Protein AF-A0A6G5R375-F1 (afdb_monomer)

Secondary structure (DSSP, 8-state):
-HHHHHHHHHHHHHHHHHHHSTTSHHHHHHHHHHHHHHHS-S-HHHHHHHHHHHHHHHHHHHHHHHHHHHHHHHHHHHHHHHHHHHHHHHHHHHHHHHHHHHHHHHHHHHHHHHHHHHHHHHHHHHHHHHHHHHHHHHHHHHHHHHHHHHHHHHHHHHHHHHHHHTT----HHHHHHHHHHHHHHHHT-----PPPS---PPP-

Mean predicted aligned error: 16.77 Å

pLDDT: mean 78.57, std 6.86, range [49.47, 91.06]

Structure (mmCIF, N/CA/C/O backbone):
data_AF-A0A6G5R375-F1
#
_entry.id   AF-A0A6G5R375-F1
#
loop_
_atom_site.group_PDB
_atom_site.id
_atom_site.type_symbol
_atom_site.label_atom_id
_atom_site.label_alt_id
_atom_site.label_comp_id
_atom_site.label_asym_id
_atom_site.label_entity_id
_atom_site.label_seq_id
_atom_site.pdbx_PDB_ins_code
_atom_site.Cartn_x
_atom_site.Cartn_y
_atom_site.Cartn_z
_atom_site.occupancy
_atom_site.B_iso_or_equiv
_atom_site.auth_seq_id
_atom_site.auth_comp_id
_atom_site.auth_asym_id
_atom_site.auth_atom_id
_atom_site.pdbx_PDB_model_num
ATOM 1 N N . MET A 1 1 ? -18.057 14.408 28.004 1.00 53.19 1 MET A N 1
ATOM 2 C CA . MET A 1 1 ? -18.471 14.277 29.424 1.00 53.19 1 MET A CA 1
ATOM 3 C C . MET A 1 1 ? -19.987 14.183 29.568 1.00 53.19 1 MET A C 1
ATOM 5 O O . MET A 1 1 ? -20.450 13.364 30.348 1.00 53.19 1 MET A O 1
ATOM 9 N N . GLU A 1 2 ? -20.750 14.973 28.810 1.00 58.31 2 GLU A N 1
ATOM 10 C CA . GLU A 1 2 ? -22.222 14.933 28.809 1.00 58.31 2 GLU A CA 1
ATOM 11 C C . GLU A 1 2 ? -22.776 13.589 28.299 1.00 58.31 2 GLU A C 1
ATOM 13 O O . GLU A 1 2 ? -23.615 12.987 28.961 1.00 58.31 2 GLU A O 1
ATOM 18 N N . ASP A 1 3 ? -22.180 13.043 27.233 1.00 73.19 3 ASP A N 1
ATOM 19 C CA . ASP A 1 3 ? -22.542 11.738 26.654 1.00 73.19 3 ASP A CA 1
ATOM 20 C C . ASP A 1 3 ? -22.268 10.549 27.601 1.00 73.19 3 ASP A C 1
ATOM 22 O O . ASP A 1 3 ? -23.114 9.683 27.807 1.00 73.19 3 ASP A O 1
ATOM 26 N N . PHE A 1 4 ? -21.127 10.570 28.307 1.00 75.62 4 PHE A N 1
ATOM 27 C CA . PHE A 1 4 ? -20.821 9.587 29.357 1.00 75.62 4 PHE A CA 1
ATOM 28 C C . PHE A 1 4 ? -21.865 9.621 30.475 1.00 75.62 4 PHE A C 1
ATOM 30 O O . PHE A 1 4 ? -22.314 8.579 30.944 1.00 75.62 4 PHE A O 1
ATOM 37 N N . LYS A 1 5 ? -22.252 10.822 30.920 1.00 75.06 5 LYS A N 1
ATOM 38 C CA . LYS A 1 5 ? -23.189 11.001 32.032 1.00 75.06 5 LYS A CA 1
ATOM 39 C C . LYS A 1 5 ? -24.586 10.495 31.678 1.00 75.06 5 LYS A C 1
ATOM 41 O O . LYS A 1 5 ? -25.228 9.887 32.532 1.00 75.06 5 LYS A O 1
ATOM 46 N N . GLU A 1 6 ? -25.050 10.730 30.454 1.00 82.75 6 GLU A N 1
ATOM 47 C CA . GLU A 1 6 ? -26.345 10.224 29.994 1.00 82.75 6 GLU A CA 1
ATOM 48 C C . GLU A 1 6 ? -26.320 8.709 29.772 1.00 82.75 6 GLU A C 1
ATOM 50 O O . GLU A 1 6 ? -27.191 8.012 30.296 1.00 82.75 6 GLU A O 1
ATOM 55 N N . LYS A 1 7 ? -25.272 8.166 29.140 1.00 76.75 7 LYS A N 1
ATOM 56 C CA . LYS A 1 7 ? -25.148 6.714 28.949 1.00 76.75 7 LYS A CA 1
ATOM 57 C C . LYS A 1 7 ? -25.004 5.958 30.271 1.00 76.75 7 LYS A C 1
ATOM 59 O O . LYS A 1 7 ? -25.658 4.939 30.474 1.00 76.75 7 LYS A O 1
ATOM 64 N N . TYR A 1 8 ? -24.237 6.501 31.214 1.00 77.44 8 TYR A N 1
ATOM 65 C CA . TYR A 1 8 ? -24.121 5.949 32.563 1.00 77.44 8 TYR A CA 1
ATOM 66 C C . TYR A 1 8 ? -25.469 5.899 33.285 1.00 77.44 8 TYR A C 1
ATOM 68 O O . TYR A 1 8 ? -25.807 4.883 33.893 1.00 77.44 8 TYR A O 1
ATOM 76 N N . LYS A 1 9 ? -26.266 6.973 33.207 1.00 80.94 9 LYS A N 1
ATOM 77 C CA . LYS A 1 9 ? -27.614 6.989 33.791 1.00 80.94 9 LYS A CA 1
ATOM 78 C C . LYS A 1 9 ? -28.522 5.948 33.146 1.00 80.94 9 LYS A C 1
ATOM 80 O O . LYS A 1 9 ? -29.277 5.307 33.868 1.00 80.94 9 LYS A O 1
ATOM 85 N N . GLU A 1 10 ? -28.478 5.811 31.824 1.00 82.62 10 GLU A N 1
ATOM 86 C CA . GLU A 1 10 ? -29.284 4.846 31.072 1.00 82.62 10 GLU A CA 1
ATOM 87 C C . GLU A 1 10 ? -28.958 3.410 31.503 1.00 82.62 10 GLU A C 1
ATOM 89 O O . GLU A 1 10 ? -29.833 2.711 32.013 1.00 82.62 10 GLU A O 1
ATOM 94 N N . VAL A 1 11 ? -27.678 3.026 31.434 1.00 76.56 11 VAL A N 1
ATOM 95 C CA . VAL A 1 11 ? -27.200 1.687 31.812 1.00 76.56 11 VAL A CA 1
ATOM 96 C C . VAL A 1 11 ? -27.474 1.395 33.288 1.00 76.56 11 VAL A C 1
ATOM 98 O O . VAL A 1 11 ? -27.942 0.316 33.636 1.00 76.56 11 VAL A O 1
ATOM 101 N N . THR A 1 12 ? -27.234 2.360 34.179 1.00 74.88 12 THR A N 1
ATOM 102 C CA . THR A 1 12 ? -27.476 2.169 35.619 1.00 74.88 12 THR A CA 1
ATOM 103 C C . THR A 1 12 ? -28.964 2.012 35.924 1.00 74.88 12 THR A C 1
ATOM 105 O O . THR A 1 12 ? -29.333 1.162 36.731 1.00 74.88 12 THR A O 1
ATOM 108 N N . LYS A 1 13 ? -29.842 2.792 35.276 1.00 80.12 13 LYS A N 1
ATOM 109 C CA . LYS A 1 13 ? -31.298 2.632 35.422 1.00 80.12 13 LYS A CA 1
ATOM 110 C C . LYS A 1 13 ? -31.760 1.266 34.934 1.00 80.12 13 LYS A C 1
ATOM 112 O O . LYS A 1 13 ? -32.599 0.654 35.586 1.00 80.12 13 LYS A O 1
ATOM 117 N N . GLU A 1 14 ? -31.218 0.798 33.817 1.00 78.50 14 GLU A N 1
ATOM 118 C CA . GLU A 1 14 ? -31.554 -0.507 33.262 1.00 78.50 14 GLU A CA 1
ATOM 119 C C . GLU A 1 14 ? -31.093 -1.650 34.175 1.00 78.50 14 GLU A C 1
ATOM 121 O O . GLU A 1 14 ? -31.896 -2.518 34.505 1.00 78.50 14 GLU A O 1
ATOM 126 N N . LEU A 1 15 ? -29.855 -1.601 34.679 1.00 77.25 15 LEU A N 1
ATOM 127 C CA . LEU A 1 15 ? -29.335 -2.578 35.642 1.00 77.25 15 LEU A CA 1
ATOM 128 C C . LEU A 1 15 ? -30.146 -2.604 36.939 1.00 77.25 15 LEU A C 1
ATOM 130 O O . LEU A 1 15 ? -30.465 -3.680 37.444 1.00 77.25 15 LEU A O 1
ATOM 134 N N . LEU A 1 16 ? -30.503 -1.433 37.475 1.00 77.38 16 LEU A N 1
ATOM 135 C CA . LEU A 1 16 ? -31.345 -1.341 38.666 1.00 77.38 16 LEU A CA 1
ATOM 136 C C . LEU A 1 16 ? -32.731 -1.930 38.408 1.00 77.38 16 LEU A C 1
ATOM 138 O O . LEU A 1 16 ? -33.210 -2.694 39.238 1.00 77.38 16 LEU A O 1
ATOM 142 N N . ARG A 1 17 ? -33.344 -1.632 37.255 1.00 80.94 17 ARG A N 1
ATOM 143 C CA . ARG A 1 17 ? -34.644 -2.184 36.851 1.00 80.94 17 ARG A CA 1
ATOM 144 C C . ARG A 1 17 ? -34.595 -3.710 36.773 1.00 80.94 17 ARG A C 1
ATOM 146 O O . ARG A 1 17 ? -35.384 -4.367 37.440 1.00 80.94 17 ARG A O 1
ATOM 153 N N . LEU A 1 18 ? -33.624 -4.257 36.044 1.00 74.81 18 LEU A N 1
ATOM 154 C CA . LEU A 1 18 ? -33.424 -5.704 35.891 1.00 74.81 18 LEU A CA 1
ATOM 155 C C . LEU A 1 18 ? -33.117 -6.410 37.220 1.00 74.81 18 LEU A C 1
ATOM 157 O O . LEU A 1 18 ? -33.340 -7.607 37.341 1.00 74.81 18 LEU A O 1
ATOM 161 N N . SER A 1 19 ? -32.614 -5.682 38.220 1.00 68.25 19 SER A N 1
ATOM 162 C CA . SER A 1 19 ? -32.297 -6.235 39.542 1.00 68.25 19 SER A CA 1
ATOM 163 C C . SER A 1 19 ? -33.488 -6.268 40.506 1.00 68.25 19 SER A C 1
ATOM 165 O O . SER A 1 19 ? -33.392 -6.933 41.535 1.00 68.25 19 SER A O 1
ATOM 167 N N . VAL A 1 20 ? -34.586 -5.557 40.211 1.00 71.62 20 VAL A N 1
ATOM 168 C CA . VAL A 1 20 ? -35.763 -5.428 41.100 1.00 71.62 20 VAL A CA 1
ATOM 169 C C . VAL A 1 20 ? -37.083 -5.886 40.467 1.00 71.62 20 VAL A C 1
ATOM 171 O O . VAL A 1 20 ? -38.135 -5.742 41.088 1.00 71.62 20 VAL A O 1
ATOM 174 N N . GLU A 1 21 ? -37.047 -6.410 39.241 1.00 78.06 21 GLU A N 1
ATOM 175 C CA . GLU A 1 21 ? -38.210 -6.982 38.552 1.00 78.06 21 GLU A CA 1
ATOM 176 C C . GLU A 1 21 ? -38.807 -8.192 39.295 1.00 78.06 21 GLU A C 1
ATOM 178 O O . GLU A 1 21 ? -38.180 -8.768 40.187 1.00 78.06 21 GLU A O 1
ATOM 183 N N . GLU A 1 22 ? -40.043 -8.569 38.944 1.00 70.69 22 GLU A N 1
ATOM 184 C CA . GLU A 1 22 ? -40.815 -9.589 39.676 1.00 70.69 22 GLU A CA 1
ATOM 185 C C . GLU A 1 22 ? -40.116 -10.952 39.748 1.00 70.69 22 GLU A C 1
ATOM 187 O O . GLU A 1 22 ? -40.218 -11.627 40.767 1.00 70.69 22 GLU A O 1
ATOM 192 N N . ASP A 1 23 ? -39.342 -11.315 38.722 1.00 73.50 23 ASP A N 1
ATOM 193 C CA . ASP A 1 23 ? -38.653 -12.610 38.626 1.00 73.50 23 ASP A CA 1
ATOM 194 C C . ASP A 1 23 ? -37.210 -12.577 39.175 1.00 73.50 23 ASP A C 1
ATOM 196 O O . ASP A 1 23 ? -36.339 -13.357 38.787 1.00 73.50 23 ASP A O 1
ATOM 200 N N . THR A 1 24 ? -36.910 -11.619 40.060 1.00 75.31 24 THR A N 1
ATOM 201 C CA . THR A 1 24 ? -35.553 -11.422 40.587 1.00 75.31 24 THR A CA 1
ATOM 202 C C . THR A 1 24 ? -35.354 -12.042 41.973 1.00 75.31 24 THR A C 1
ATOM 204 O O . THR A 1 24 ? -36.264 -12.041 42.810 1.00 75.31 24 THR A O 1
ATOM 207 N N . PRO A 1 25 ? -34.119 -12.476 42.301 1.00 71.25 25 PRO A N 1
ATOM 208 C CA . PRO A 1 25 ? -33.765 -12.915 43.653 1.00 71.25 25 PRO A CA 1
ATOM 209 C C . PRO A 1 25 ? -34.046 -11.854 44.725 1.00 71.25 25 PRO A C 1
ATOM 211 O O . PRO A 1 25 ? -34.316 -12.193 45.877 1.00 71.25 25 PRO A O 1
ATOM 214 N N . TYR A 1 26 ? -34.003 -10.570 44.355 1.00 75.38 26 TYR A N 1
ATOM 215 C CA . TYR A 1 26 ? -34.336 -9.460 45.241 1.00 75.38 26 TYR A CA 1
ATOM 216 C C . TYR A 1 26 ? -35.809 -9.502 45.663 1.00 75.38 26 TYR A C 1
ATOM 218 O O . TYR A 1 26 ? -36.103 -9.462 46.860 1.00 75.38 26 TYR A O 1
ATOM 226 N N . LYS A 1 27 ? -36.733 -9.663 44.706 1.00 77.75 27 LYS A N 1
ATOM 227 C CA . LYS A 1 27 ? -38.169 -9.753 44.992 1.00 77.75 27 LYS A CA 1
ATOM 228 C C . LYS A 1 27 ? -38.510 -10.999 45.816 1.00 77.75 27 LYS A C 1
ATOM 230 O O . LYS A 1 27 ? -39.173 -10.875 46.843 1.00 77.75 27 LYS A O 1
ATOM 235 N N . ALA A 1 28 ? -37.937 -12.151 45.463 1.00 79.38 28 ALA A N 1
ATOM 236 C CA . ALA A 1 28 ? -38.084 -13.388 46.233 1.00 79.38 28 ALA A CA 1
ATOM 237 C C . ALA A 1 28 ? -37.573 -13.257 47.683 1.00 79.38 28 ALA A C 1
ATOM 239 O O . ALA A 1 28 ? -38.180 -13.782 48.617 1.00 79.38 28 ALA A O 1
ATOM 240 N N . THR A 1 29 ? -36.473 -12.525 47.891 1.00 78.69 29 THR A N 1
ATOM 241 C CA . THR A 1 29 ? -35.919 -12.270 49.231 1.00 78.69 29 THR A CA 1
ATOM 242 C C . THR A 1 29 ? -36.836 -11.365 50.054 1.00 78.69 29 THR A C 1
ATOM 244 O O . THR A 1 29 ? -37.032 -11.619 51.242 1.00 78.69 29 THR A O 1
ATOM 247 N N . LEU A 1 30 ? -37.420 -10.331 49.440 1.00 80.19 30 LEU A N 1
ATOM 248 C CA . LEU A 1 30 ? -38.391 -9.465 50.113 1.00 80.19 30 LEU A CA 1
ATOM 249 C C . LEU A 1 30 ? -39.647 -10.238 50.524 1.00 80.19 30 LEU A C 1
ATOM 251 O O . LEU A 1 30 ? -40.068 -10.124 51.673 1.00 80.19 30 LEU A O 1
ATOM 255 N N . ASP A 1 31 ? -40.195 -11.058 49.629 1.00 82.38 31 ASP A N 1
ATOM 256 C CA . ASP A 1 31 ? -41.405 -11.838 49.903 1.00 82.38 31 ASP A CA 1
ATOM 257 C C . ASP A 1 31 ? -41.158 -12.886 51.008 1.00 82.38 31 ASP A C 1
ATOM 259 O O . ASP A 1 31 ? -41.981 -13.062 51.910 1.00 82.38 31 ASP A O 1
ATOM 263 N N . PHE A 1 32 ? -39.978 -13.520 51.017 1.00 81.75 32 PHE A N 1
ATOM 264 C CA . PHE A 1 32 ? -39.563 -14.42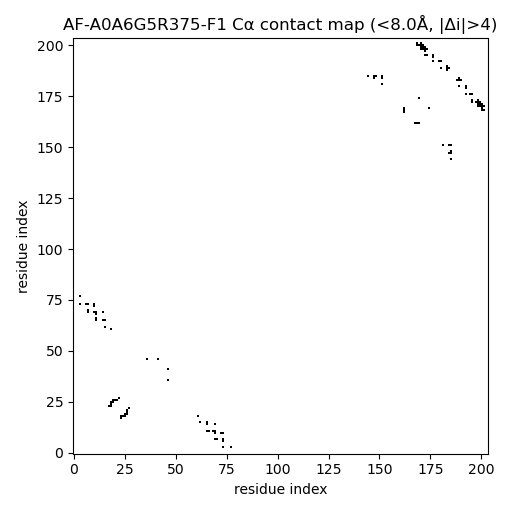9 52.090 1.00 81.75 32 PHE A CA 1
ATOM 265 C C . PHE A 1 32 ? -39.421 -13.723 53.448 1.00 81.75 32 PHE A C 1
ATOM 267 O O . PHE A 1 32 ? -39.857 -14.249 54.477 1.00 81.75 32 PHE A O 1
ATOM 274 N N . LEU A 1 33 ? -38.815 -12.532 53.474 1.00 78.19 33 LEU A N 1
ATOM 275 C CA . LEU A 1 33 ? -38.658 -11.750 54.703 1.00 78.19 33 LEU A CA 1
ATOM 276 C C . LEU A 1 33 ? -40.005 -11.300 55.261 1.00 78.19 33 LEU A C 1
ATOM 278 O O . LEU A 1 33 ? -40.218 -11.394 56.469 1.00 78.19 33 LEU A O 1
ATOM 282 N N . ASP A 1 34 ? -40.916 -10.863 54.394 1.00 80.00 34 ASP A N 1
ATOM 283 C CA . ASP A 1 34 ? -42.251 -10.436 54.799 1.00 80.00 34 ASP A CA 1
ATOM 284 C C . ASP A 1 34 ? -43.047 -11.616 55.383 1.00 80.00 34 ASP A C 1
ATOM 286 O O . ASP A 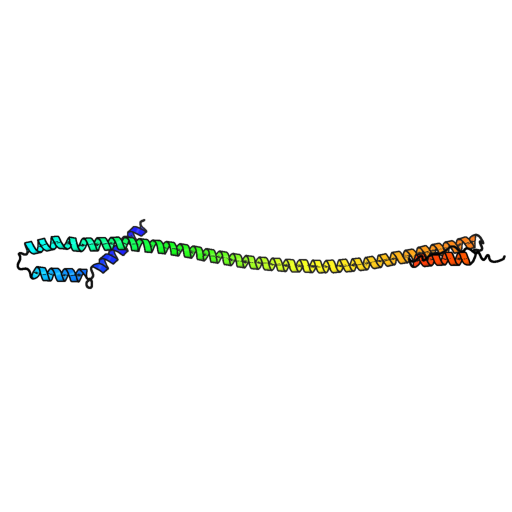1 34 ? -43.622 -11.517 56.470 1.00 80.00 34 ASP A O 1
ATOM 290 N N . GLN A 1 35 ? -42.975 -12.797 54.755 1.00 83.06 35 GLN A N 1
ATOM 291 C CA . GLN A 1 35 ? -43.567 -14.024 55.296 1.00 83.06 35 GLN A CA 1
ATOM 292 C C . GLN A 1 35 ? -43.021 -14.357 56.696 1.00 83.06 35 GLN A C 1
ATOM 294 O O . GLN A 1 35 ? -43.792 -14.586 57.631 1.00 83.06 35 GLN A O 1
ATOM 299 N N . LYS A 1 36 ? -41.694 -14.340 56.876 1.00 79.50 36 LYS A N 1
ATOM 300 C CA . LYS A 1 36 ? -41.054 -14.698 58.154 1.00 79.50 36 LYS A CA 1
ATOM 301 C C . LYS A 1 36 ? -41.315 -13.684 59.265 1.00 79.50 36 LYS A C 1
ATOM 303 O O . LYS A 1 36 ? -41.461 -14.069 60.422 1.00 79.50 36 LYS A O 1
ATOM 308 N N . ILE A 1 37 ? -41.402 -12.398 58.937 1.00 79.06 37 ILE A N 1
ATOM 30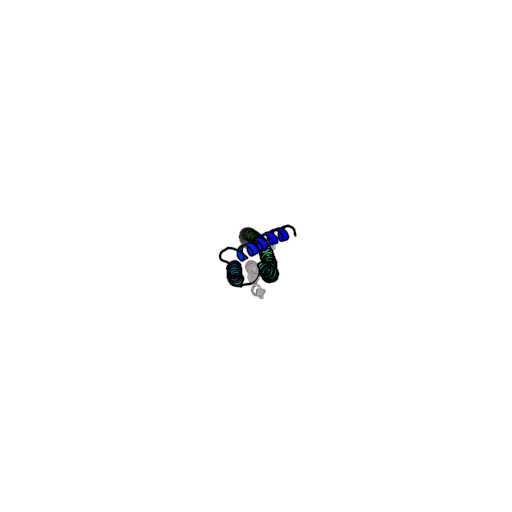9 C CA . ILE A 1 37 ? -41.696 -11.341 59.913 1.00 79.06 37 ILE A CA 1
ATOM 310 C C . ILE A 1 37 ? -43.170 -11.373 60.334 1.00 79.06 37 ILE A C 1
ATOM 312 O O . ILE A 1 37 ? -43.497 -11.106 61.497 1.00 79.06 37 ILE A O 1
ATOM 316 N N . ASN A 1 38 ? -44.068 -11.760 59.430 1.00 79.00 38 ASN A N 1
ATOM 317 C CA . ASN A 1 38 ? -45.479 -11.938 59.752 1.00 79.00 38 ASN A CA 1
ATOM 318 C C . ASN A 1 38 ? -45.724 -13.135 60.686 1.00 79.00 38 ASN A C 1
ATOM 320 O O . ASN A 1 38 ? -46.559 -13.018 61.582 1.00 79.00 38 ASN A O 1
ATOM 324 N N . GLU A 1 39 ? -44.929 -14.204 60.578 1.00 83.38 39 GLU A N 1
ATOM 325 C CA . GLU A 1 39 ? -44.946 -15.361 61.493 1.00 83.38 39 GLU A CA 1
ATOM 326 C C . GLU A 1 39 ? -44.480 -15.029 62.931 1.00 83.38 39 GLU A C 1
ATOM 328 O O . GLU A 1 39 ? -44.801 -15.761 63.870 1.00 83.38 39 GLU A O 1
ATOM 333 N N . LEU A 1 40 ? -43.752 -13.925 63.150 1.00 76.06 40 LEU A N 1
ATOM 334 C CA . LEU A 1 40 ? -43.287 -13.530 64.485 1.00 76.06 40 LEU A CA 1
ATOM 335 C C . LEU A 1 40 ? -44.420 -12.911 65.322 1.00 76.06 40 LEU A C 1
ATOM 337 O O . LEU A 1 40 ? -45.035 -11.914 64.932 1.00 76.06 40 LEU A O 1
ATOM 341 N N . ALA A 1 41 ? -44.635 -13.437 66.530 1.00 75.56 41 ALA A N 1
ATOM 342 C CA . ALA A 1 41 ? -45.595 -12.923 67.514 1.00 75.56 41 ALA A CA 1
ATOM 343 C C . ALA A 1 41 ? -45.061 -11.691 68.281 1.00 75.56 41 ALA A C 1
ATOM 345 O O . ALA A 1 41 ? -45.037 -11.661 69.509 1.00 75.56 41 ALA A O 1
ATOM 346 N N . VAL A 1 42 ? -44.586 -10.678 67.555 1.00 80.38 42 VAL A N 1
ATOM 347 C CA . VAL A 1 42 ? -44.077 -9.410 68.109 1.00 80.38 42 VAL A CA 1
ATOM 348 C C . VAL A 1 42 ? -44.966 -8.238 67.693 1.00 80.38 42 VAL A C 1
ATOM 350 O O . VAL A 1 42 ? -45.726 -8.341 66.729 1.00 80.38 42 VAL A O 1
ATOM 353 N N . SER A 1 43 ? -44.887 -7.115 68.415 1.00 84.38 43 SER A N 1
ATOM 354 C CA . SER A 1 43 ? -45.683 -5.925 68.089 1.00 84.38 43 SER A CA 1
ATOM 355 C C . SER A 1 43 ? -45.325 -5.369 66.706 1.00 84.38 43 SER A C 1
ATOM 357 O O . SER A 1 43 ? -44.175 -5.445 66.267 1.00 84.38 43 SER A O 1
ATOM 359 N N . ASN A 1 44 ? -46.302 -4.759 66.029 1.00 77.12 44 ASN A N 1
ATOM 360 C CA . ASN A 1 44 ? -46.091 -4.150 64.711 1.00 77.12 44 ASN A CA 1
ATOM 361 C C . ASN A 1 44 ? -44.996 -3.073 64.731 1.00 77.12 44 ASN A C 1
ATOM 363 O O . ASN A 1 44 ? -44.218 -2.983 63.788 1.00 77.12 44 ASN A O 1
ATOM 367 N N . GLU A 1 45 ? -44.868 -2.314 65.823 1.00 79.62 45 GLU A N 1
ATOM 368 C CA . GLU A 1 45 ? -43.766 -1.360 66.013 1.00 79.62 45 GLU A CA 1
ATOM 369 C C . GLU A 1 45 ? -42.393 -2.034 65.945 1.00 79.62 45 GLU A C 1
ATOM 371 O O . GLU A 1 45 ? -41.472 -1.513 65.316 1.00 79.62 45 GLU A O 1
ATOM 376 N N . TYR A 1 46 ? -42.253 -3.212 66.554 1.00 80.38 46 TYR A N 1
ATOM 377 C CA . TYR A 1 46 ? -40.996 -3.950 66.539 1.00 80.38 46 TYR A CA 1
ATOM 378 C C . TYR A 1 46 ? -40.700 -4.532 65.150 1.00 80.38 46 TYR A C 1
ATOM 380 O O . TYR A 1 46 ? -39.559 -4.466 64.692 1.00 80.38 46 TYR A O 1
ATOM 388 N N . LYS A 1 47 ? -41.732 -5.017 64.439 1.00 77.06 47 LYS A N 1
ATOM 389 C CA . LYS A 1 47 ? -41.622 -5.482 63.042 1.00 77.06 47 LYS A CA 1
ATOM 390 C C . LYS A 1 47 ? -41.157 -4.367 62.109 1.00 77.06 47 LYS A C 1
ATOM 392 O O . LYS A 1 47 ? -40.211 -4.562 61.350 1.00 77.06 47 LYS A O 1
ATOM 397 N N . VAL A 1 48 ? -41.764 -3.182 62.212 1.00 78.81 48 VAL A N 1
ATOM 398 C CA . VAL A 1 48 ? -41.377 -2.000 61.424 1.00 78.81 48 VAL A CA 1
ATOM 399 C C . VAL A 1 48 ? -39.933 -1.609 61.721 1.00 78.81 48 VAL A C 1
ATOM 401 O O . VAL A 1 48 ? -39.154 -1.410 60.795 1.00 78.81 48 VAL A O 1
ATOM 404 N N . LYS A 1 49 ? -39.533 -1.577 62.996 1.00 80.50 49 LYS A N 1
ATOM 405 C CA . LYS A 1 49 ? -38.161 -1.227 63.391 1.00 80.50 49 LYS A CA 1
ATOM 406 C C . LYS A 1 49 ? -37.124 -2.218 62.848 1.00 80.50 49 LYS A C 1
ATOM 408 O O . LYS A 1 49 ? -36.046 -1.806 62.425 1.00 80.50 49 LYS A O 1
ATOM 413 N N . MET A 1 50 ? -37.462 -3.508 62.823 1.00 77.56 50 MET A N 1
ATOM 414 C CA . MET A 1 50 ? -36.620 -4.568 62.268 1.00 77.56 50 MET A CA 1
ATOM 415 C C . MET A 1 50 ? -36.511 -4.466 60.737 1.00 77.56 50 MET A C 1
ATOM 417 O O . MET A 1 50 ? -35.402 -4.479 60.206 1.00 77.56 50 MET A O 1
ATOM 421 N N . LEU A 1 51 ? -37.628 -4.251 60.031 1.00 76.25 51 LEU A N 1
ATOM 422 C CA . LEU A 1 51 ? -37.641 -3.995 58.583 1.00 76.25 51 LEU A CA 1
ATOM 423 C C . LEU A 1 51 ? -36.831 -2.749 58.213 1.00 76.25 51 LEU A C 1
ATOM 425 O O . LEU A 1 51 ? -36.002 -2.801 57.307 1.00 76.25 51 LEU A O 1
ATOM 429 N N . SER A 1 52 ? -37.008 -1.644 58.941 1.00 75.88 52 SER A N 1
ATOM 430 C CA . SER A 1 52 ? -36.251 -0.406 58.724 1.00 75.88 52 SER A CA 1
ATOM 431 C C . SER A 1 52 ? -34.745 -0.575 58.945 1.00 75.88 52 SER A C 1
ATOM 433 O O . SER A 1 52 ? -33.965 0.145 58.329 1.00 75.88 52 SER A O 1
ATOM 435 N N . ALA A 1 53 ? -34.320 -1.524 59.785 1.00 79.19 53 ALA A N 1
ATOM 436 C CA . ALA A 1 53 ? -32.907 -1.842 59.983 1.00 79.19 53 ALA A CA 1
ATOM 437 C C . ALA A 1 53 ? -32.350 -2.797 58.908 1.00 79.19 53 ALA A C 1
ATOM 439 O O . ALA A 1 53 ? -31.173 -2.716 58.560 1.00 79.19 53 ALA A O 1
ATOM 440 N N . MET A 1 54 ? -33.172 -3.702 58.369 1.00 77.19 54 MET A N 1
ATOM 441 C CA . MET A 1 54 ? -32.740 -4.706 57.387 1.00 77.19 54 MET A CA 1
ATOM 442 C C . MET A 1 54 ? -32.776 -4.198 55.941 1.00 77.19 54 MET A C 1
ATOM 444 O O . MET A 1 54 ? -31.868 -4.502 55.170 1.00 77.19 54 MET A O 1
ATOM 448 N N . LEU A 1 55 ? -33.781 -3.400 55.572 1.00 77.62 55 LEU A N 1
ATOM 449 C CA . LEU A 1 55 ? -33.970 -2.921 54.198 1.00 77.62 55 LEU A CA 1
ATOM 450 C C . LEU A 1 55 ? -32.766 -2.135 53.649 1.00 77.62 55 LEU A C 1
ATOM 452 O O . LEU A 1 55 ? -32.324 -2.458 52.547 1.00 77.62 55 LEU A O 1
ATOM 456 N N . PRO A 1 56 ? -32.159 -1.173 54.376 1.00 81.19 56 PRO A N 1
ATOM 457 C CA . PRO A 1 56 ? -30.969 -0.479 53.884 1.00 81.19 56 PRO A CA 1
ATOM 458 C C . PRO A 1 56 ? -29.792 -1.431 53.642 1.00 81.19 56 PRO A C 1
ATOM 460 O O . PRO A 1 56 ? -29.076 -1.284 52.655 1.00 81.19 56 PRO A O 1
ATOM 463 N N . ASN A 1 57 ? -29.627 -2.444 54.499 1.00 78.94 57 ASN A N 1
ATOM 464 C CA . ASN A 1 57 ? -28.558 -3.436 54.374 1.00 78.94 57 ASN A CA 1
ATOM 465 C C . ASN A 1 57 ? -28.745 -4.364 53.166 1.00 78.94 57 ASN A C 1
ATOM 467 O O . ASN A 1 57 ? -27.759 -4.866 52.636 1.00 78.94 57 ASN A O 1
ATOM 471 N N . LEU A 1 58 ? -29.982 -4.564 52.706 1.00 77.75 58 LEU A N 1
ATOM 472 C CA . LEU A 1 58 ? -30.267 -5.249 51.447 1.00 77.75 58 LEU A CA 1
ATOM 473 C C . LEU A 1 58 ? -30.075 -4.320 50.247 1.00 77.75 58 LEU A C 1
ATOM 475 O O . LEU A 1 58 ? -29.408 -4.687 49.292 1.00 77.75 58 LEU A O 1
ATOM 479 N N . VAL A 1 59 ? -30.610 -3.102 50.284 1.00 77.25 59 VAL A N 1
ATOM 480 C CA . VAL A 1 59 ? -30.656 -2.216 49.107 1.00 77.25 59 VAL A CA 1
ATOM 481 C C . VAL A 1 59 ? -29.297 -1.603 48.761 1.00 77.25 59 VAL A C 1
ATOM 483 O O . VAL A 1 59 ? -28.964 -1.463 47.580 1.00 77.25 59 VAL A O 1
ATOM 486 N N . VAL A 1 60 ? -28.500 -1.220 49.763 1.00 80.81 60 VAL A N 1
ATOM 487 C CA . VAL A 1 60 ? -27.238 -0.491 49.549 1.00 80.81 60 VAL A CA 1
ATOM 488 C C . VAL A 1 60 ? -26.210 -1.316 48.761 1.00 80.81 60 VAL A C 1
ATOM 490 O O . VAL A 1 60 ? -25.675 -0.776 47.786 1.00 80.81 60 VAL A O 1
ATOM 493 N N . PRO A 1 61 ? -25.946 -2.600 49.080 1.00 79.81 61 PRO A N 1
ATOM 494 C CA . PRO A 1 61 ? -25.026 -3.424 48.296 1.00 79.81 61 PRO A CA 1
ATOM 495 C C . PRO A 1 61 ? -25.472 -3.591 46.842 1.00 79.81 61 PRO A C 1
ATOM 497 O O . PRO A 1 61 ? -24.672 -3.363 45.940 1.00 79.81 61 PRO A O 1
ATOM 500 N N . PHE A 1 62 ? -26.756 -3.890 46.605 1.00 73.75 62 PHE A N 1
ATOM 501 C CA . PHE A 1 62 ? -27.305 -4.025 45.249 1.00 73.75 62 PHE A CA 1
ATOM 502 C C . PHE A 1 62 ? -27.138 -2.739 44.436 1.00 73.75 62 PHE A C 1
ATOM 504 O O . PHE A 1 62 ? -26.651 -2.771 43.307 1.00 73.75 62 PHE A O 1
ATOM 511 N N . THR A 1 63 ? -27.480 -1.595 45.031 1.00 76.75 63 THR A N 1
ATOM 512 C CA . THR A 1 63 ? -27.362 -0.289 44.369 1.00 76.75 63 THR A CA 1
ATOM 513 C C . THR A 1 63 ? -25.902 0.047 44.062 1.00 76.75 63 THR A C 1
ATOM 515 O O . THR A 1 63 ? -25.590 0.506 42.965 1.00 76.75 63 THR A O 1
ATOM 518 N N . THR A 1 64 ? -24.994 -0.231 45.000 1.00 79.12 64 THR A N 1
ATOM 519 C CA . THR A 1 64 ? -23.554 0.011 44.830 1.00 79.12 64 THR A CA 1
ATOM 520 C C . THR A 1 64 ? -22.975 -0.867 43.722 1.00 79.12 64 THR A C 1
ATOM 522 O O . THR A 1 64 ? -22.262 -0.369 42.852 1.00 79.12 64 THR A O 1
ATOM 525 N N . SER A 1 65 ? -23.324 -2.156 43.695 1.00 77.56 65 SER A N 1
ATOM 526 C CA . SER A 1 65 ? -22.897 -3.078 42.640 1.00 77.56 65 SER A CA 1
ATOM 527 C C . SER A 1 65 ? -23.435 -2.674 41.268 1.00 77.56 65 SER A C 1
ATOM 529 O O . SER A 1 65 ? -22.669 -2.668 40.307 1.00 77.56 65 SER A O 1
ATOM 531 N N . ALA A 1 66 ? -24.705 -2.271 41.166 1.00 72.62 66 ALA A N 1
ATOM 532 C CA . ALA A 1 66 ? -25.287 -1.793 39.912 1.00 72.62 66 ALA A CA 1
ATOM 533 C C . ALA A 1 66 ? -24.598 -0.515 39.400 1.00 72.62 66 ALA A C 1
ATOM 535 O O . ALA A 1 66 ? -24.321 -0.406 38.207 1.00 72.62 66 ALA A O 1
ATOM 536 N N . MET A 1 67 ? -24.258 0.423 40.293 1.00 75.88 67 MET A N 1
ATOM 537 C CA . MET A 1 67 ? -23.483 1.618 39.938 1.00 75.88 67 MET A CA 1
ATOM 538 C C . MET A 1 67 ? -22.077 1.258 39.440 1.00 75.88 67 MET A C 1
ATOM 540 O O . MET A 1 67 ? -21.652 1.757 38.400 1.00 75.88 67 MET A O 1
ATOM 544 N N . GLN A 1 68 ? -21.369 0.358 40.132 1.00 76.25 68 GLN A N 1
ATOM 545 C CA . GLN A 1 68 ? -20.028 -0.088 39.735 1.00 76.25 68 GLN A CA 1
ATOM 546 C C . GLN A 1 68 ? -20.042 -0.739 38.341 1.00 76.25 68 GLN A C 1
ATOM 548 O O . GLN A 1 68 ? -19.234 -0.388 37.479 1.00 76.25 68 GLN A O 1
ATOM 553 N N . LEU A 1 69 ? -20.996 -1.646 38.103 1.00 75.94 69 LEU A N 1
ATOM 554 C CA . LEU A 1 69 ? -21.158 -2.327 36.818 1.00 75.94 69 LEU A CA 1
ATOM 555 C C . LEU A 1 69 ? -21.568 -1.346 35.709 1.00 75.94 69 LEU A C 1
ATOM 557 O O . LEU A 1 69 ? -21.089 -1.441 34.580 1.00 75.94 69 LEU A O 1
ATOM 561 N N . GLY A 1 70 ? -22.423 -0.374 36.041 1.00 70.94 70 GLY A N 1
ATOM 562 C CA . GLY A 1 70 ? -22.841 0.684 35.129 1.00 70.94 70 GLY A CA 1
ATOM 563 C C . GLY A 1 70 ? -21.668 1.534 34.646 1.00 70.94 70 GLY A C 1
ATOM 564 O O . GLY A 1 70 ? -21.576 1.820 33.451 1.00 70.94 70 GLY A O 1
ATOM 565 N N . ILE A 1 71 ? -20.731 1.886 35.535 1.00 74.75 71 ILE A N 1
ATOM 566 C CA . ILE A 1 71 ? -19.495 2.597 35.170 1.00 74.75 71 ILE A CA 1
ATOM 567 C C . ILE A 1 71 ? -18.663 1.750 34.198 1.00 74.75 71 ILE A C 1
ATOM 569 O O . ILE A 1 71 ? -18.245 2.247 33.151 1.00 74.75 71 ILE A O 1
ATOM 573 N N . GLU A 1 72 ? -18.450 0.469 34.511 1.00 75.19 72 GLU A N 1
ATOM 574 C CA . GLU A 1 72 ? -17.631 -0.430 33.689 1.00 75.19 72 GLU A CA 1
ATOM 575 C C . GLU A 1 72 ? -18.212 -0.620 32.279 1.00 75.19 72 GLU A C 1
ATOM 577 O O . GLU A 1 72 ? -17.500 -0.481 31.282 1.00 75.19 72 GLU A O 1
ATOM 582 N N . LEU A 1 73 ? -19.516 -0.890 32.179 1.00 74.31 73 LEU A N 1
ATOM 583 C CA . LEU A 1 73 ? -20.202 -1.069 30.899 1.00 74.31 73 LEU A CA 1
ATOM 584 C C . LEU A 1 73 ? -20.222 0.219 30.074 1.00 74.31 73 LEU A C 1
ATOM 586 O O . LEU A 1 73 ? -20.002 0.172 28.864 1.00 74.31 73 LEU A O 1
ATOM 590 N N . THR A 1 74 ? -20.414 1.371 30.718 1.00 75.25 74 THR A N 1
ATOM 591 C CA . THR A 1 74 ? -20.369 2.671 30.033 1.00 75.25 74 THR A CA 1
ATOM 592 C C . THR A 1 74 ? -18.986 2.932 29.442 1.00 75.25 74 THR A C 1
ATOM 594 O O . THR A 1 74 ? -18.874 3.336 28.284 1.00 75.25 74 THR A O 1
ATOM 597 N N . HIS A 1 75 ? -17.919 2.641 30.194 1.00 74.31 75 HIS A N 1
ATOM 598 C CA . HIS A 1 75 ? -16.553 2.745 29.682 1.00 74.31 75 HIS A CA 1
ATOM 599 C C . HIS A 1 75 ? -16.297 1.808 28.502 1.00 74.31 75 HIS A C 1
ATOM 601 O O . HIS A 1 75 ? -15.755 2.256 27.493 1.00 74.31 75 HIS A O 1
ATOM 607 N N . LYS A 1 76 ? -16.718 0.539 28.592 1.00 71.94 76 LYS A N 1
ATOM 608 C CA . LYS A 1 76 ? -16.582 -0.420 27.484 1.00 71.94 76 LYS A CA 1
ATOM 609 C C . LYS A 1 76 ? -17.314 0.055 26.232 1.00 71.94 76 LYS A C 1
ATOM 611 O O . LYS A 1 76 ? -16.756 -0.014 25.144 1.00 71.94 76 LYS A O 1
ATOM 616 N N . HIS A 1 77 ? -18.526 0.584 26.383 1.00 72.56 77 HIS A N 1
ATOM 617 C CA . HIS A 1 77 ? -19.326 1.046 25.252 1.00 72.56 77 HIS A CA 1
ATOM 618 C C . HIS A 1 77 ? -18.698 2.255 24.539 1.00 72.56 77 HIS A C 1
ATOM 620 O O . HIS A 1 77 ? -18.683 2.315 23.310 1.00 72.56 77 HIS A O 1
ATOM 626 N N . LEU A 1 78 ? -18.157 3.215 25.293 1.00 73.12 78 LEU A N 1
ATOM 627 C CA . LEU A 1 78 ? -17.481 4.384 24.721 1.00 73.12 78 LEU A CA 1
ATOM 628 C C . LEU A 1 78 ? -16.139 4.028 24.078 1.00 73.12 78 LEU A C 1
ATOM 630 O O . LEU A 1 78 ? -15.814 4.548 23.008 1.00 73.12 78 LEU A O 1
ATOM 634 N N . ALA A 1 79 ? -15.381 3.123 24.702 1.00 73.00 79 ALA A N 1
ATOM 635 C CA . ALA A 1 79 ? -14.137 2.616 24.136 1.00 73.00 79 ALA A CA 1
ATOM 636 C C . ALA A 1 79 ? -14.401 1.895 22.806 1.00 73.00 79 ALA A C 1
ATOM 638 O O . ALA A 1 79 ? -13.756 2.203 21.809 1.00 73.00 79 ALA A O 1
ATOM 639 N N . PHE A 1 80 ? -15.413 1.026 22.771 1.00 70.94 80 PHE A N 1
ATOM 640 C CA . PHE A 1 80 ? -15.805 0.293 21.571 1.00 70.94 80 PHE A CA 1
ATOM 641 C C . PHE A 1 80 ? -16.243 1.212 20.424 1.00 70.94 80 PHE A C 1
ATOM 643 O O . PHE A 1 80 ? -15.839 0.998 19.286 1.00 70.94 80 PHE A O 1
ATOM 650 N N . ASN A 1 81 ? -17.021 2.262 20.708 1.00 69.69 81 ASN A N 1
ATOM 651 C CA . ASN A 1 81 ? -17.420 3.232 19.681 1.00 69.69 81 ASN A CA 1
ATOM 652 C C . ASN A 1 81 ? -16.205 3.956 19.082 1.00 69.69 81 ASN A C 1
ATOM 654 O O . ASN A 1 81 ? -16.078 4.048 17.865 1.00 69.69 81 ASN A O 1
ATOM 658 N N . THR A 1 82 ? -15.284 4.405 19.936 1.00 73.31 82 THR A N 1
ATOM 659 C CA . THR A 1 82 ? -14.040 5.057 19.497 1.00 73.31 82 THR A CA 1
ATOM 660 C C . THR A 1 82 ? -13.176 4.115 18.652 1.00 73.31 82 THR A C 1
ATOM 662 O O . THR A 1 82 ? -12.617 4.515 17.630 1.00 73.31 82 THR A O 1
ATOM 665 N N . GLU A 1 83 ? -13.077 2.848 19.057 1.00 69.94 83 GLU A N 1
ATOM 666 C CA . GLU A 1 83 ? -12.333 1.822 18.326 1.00 69.94 83 GLU A CA 1
ATOM 667 C C . GLU A 1 83 ? -12.972 1.530 16.961 1.00 69.94 83 GLU A C 1
ATOM 669 O O . GLU A 1 83 ? -12.270 1.459 15.953 1.00 69.94 83 GLU A O 1
ATOM 674 N N . LEU A 1 84 ? -14.304 1.450 16.897 1.00 74.19 84 LEU A N 1
ATOM 675 C CA . LEU A 1 84 ? -15.051 1.288 15.649 1.00 74.19 84 LEU A CA 1
ATOM 676 C C . LEU A 1 84 ? -14.814 2.435 14.669 1.00 74.19 84 LEU A C 1
ATOM 678 O O . LEU A 1 84 ? -14.624 2.186 13.478 1.00 74.19 84 LEU A O 1
ATOM 682 N N . ASP A 1 85 ? -14.835 3.676 15.145 1.00 76.38 85 ASP A N 1
ATOM 683 C CA . ASP A 1 85 ? -14.612 4.835 14.284 1.00 76.38 85 ASP A CA 1
ATOM 684 C C . ASP A 1 85 ? -13.159 4.890 13.798 1.00 76.38 85 ASP A C 1
ATOM 686 O O . ASP A 1 85 ? -12.922 5.066 12.604 1.00 76.38 85 ASP A O 1
ATOM 690 N N . THR A 1 86 ? -12.196 4.566 14.666 1.00 77.44 86 THR A N 1
ATOM 691 C CA . THR A 1 86 ? -10.785 4.419 14.269 1.00 77.44 86 THR A CA 1
ATOM 692 C C . THR A 1 86 ? -10.610 3.340 13.193 1.00 77.44 86 THR A C 1
ATOM 694 O O . THR A 1 86 ? -9.889 3.532 12.213 1.00 77.44 86 THR A O 1
ATOM 697 N N . LEU A 1 87 ? -11.286 2.196 13.336 1.00 76.50 87 LEU A N 1
ATOM 698 C CA . LEU A 1 87 ? -11.246 1.115 12.348 1.00 76.50 87 LEU A CA 1
ATOM 699 C C . LEU A 1 87 ? -11.879 1.520 11.010 1.00 76.50 87 LEU A C 1
ATOM 701 O O . LEU A 1 87 ? -11.371 1.127 9.957 1.00 76.50 87 LEU A O 1
ATOM 705 N N . LYS A 1 88 ? -12.95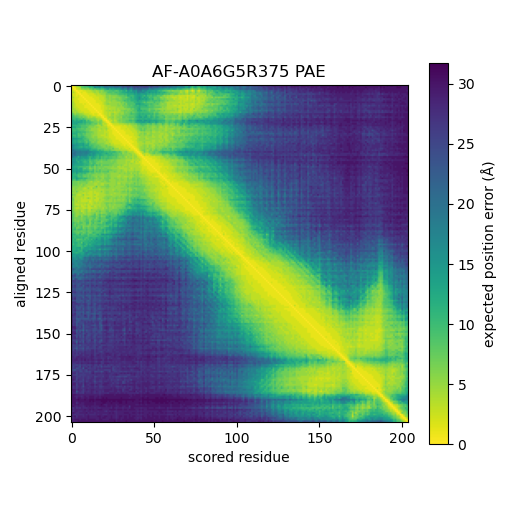9 2.313 11.021 1.00 80.50 88 LYS A N 1
ATOM 706 C CA . LYS A 1 88 ? -13.551 2.860 9.789 1.00 80.50 88 LYS A CA 1
ATOM 707 C C . LYS A 1 88 ? -12.578 3.793 9.078 1.00 80.50 88 LYS A C 1
ATOM 709 O O . LYS A 1 88 ? -12.348 3.602 7.886 1.00 80.50 88 LYS A O 1
ATOM 714 N N . GLU A 1 89 ? -11.968 4.731 9.800 1.00 82.00 89 GLU A N 1
ATOM 715 C CA . GLU A 1 89 ? -10.980 5.662 9.241 1.00 82.00 89 GLU A CA 1
ATOM 716 C C . GLU A 1 89 ? -9.779 4.917 8.639 1.00 82.00 89 GLU A C 1
ATOM 718 O O . GLU A 1 89 ? -9.350 5.200 7.517 1.00 82.00 89 GLU A O 1
ATOM 723 N N . GLN A 1 90 ? -9.268 3.896 9.336 1.00 76.69 90 GLN A N 1
ATOM 724 C CA . GLN A 1 90 ? -8.214 3.027 8.806 1.00 76.69 90 GLN A CA 1
ATOM 725 C C . GLN A 1 90 ? -8.665 2.289 7.539 1.00 76.69 90 GLN A C 1
ATOM 727 O O . GLN A 1 90 ? -7.912 2.210 6.566 1.00 76.69 90 GLN A O 1
ATOM 732 N N . GLY A 1 91 ? -9.896 1.772 7.519 1.00 81.56 91 GLY A N 1
ATOM 733 C CA . GLY A 1 91 ? -10.478 1.114 6.352 1.00 81.56 91 GLY A CA 1
ATOM 734 C C . GLY A 1 91 ? -10.600 2.041 5.139 1.00 81.56 91 GLY A C 1
ATOM 735 O O . GLY A 1 91 ? -10.270 1.638 4.022 1.00 81.56 91 GLY A O 1
ATOM 736 N N . GLU A 1 92 ? -11.027 3.287 5.342 1.00 84.38 92 GLU A N 1
ATOM 737 C CA . GLU A 1 92 ? -11.097 4.309 4.291 1.00 84.38 92 GLU A CA 1
ATOM 738 C C . GLU A 1 92 ? -9.707 4.695 3.776 1.00 84.38 92 GLU A C 1
ATOM 740 O O . GLU A 1 92 ? -9.492 4.731 2.563 1.00 84.38 92 GLU A O 1
ATOM 745 N N . SER A 1 93 ? -8.732 4.870 4.671 1.00 82.00 93 SER A N 1
ATOM 746 C CA . SER A 1 93 ? -7.339 5.135 4.294 1.00 82.00 93 SER A CA 1
ATOM 747 C C . SER A 1 93 ? -6.737 3.999 3.457 1.00 82.00 93 SER A C 1
ATOM 749 O O . SER A 1 93 ? -6.079 4.244 2.443 1.00 82.00 93 SER A O 1
ATOM 751 N N . ILE A 1 94 ? -7.005 2.740 3.820 1.00 84.44 94 ILE A N 1
ATOM 752 C CA . ILE A 1 94 ? -6.551 1.571 3.053 1.00 84.44 94 ILE A CA 1
ATOM 753 C C . ILE A 1 94 ? -7.214 1.516 1.671 1.00 84.44 94 ILE A C 1
ATOM 755 O O . ILE A 1 94 ? -6.556 1.130 0.700 1.00 84.44 94 ILE A O 1
ATOM 759 N N . LYS A 1 95 ? -8.495 1.887 1.550 1.00 84.75 95 LYS A N 1
ATOM 760 C CA . LYS A 1 95 ? -9.175 1.974 0.247 1.00 84.75 95 LYS A CA 1
ATOM 761 C C . LYS A 1 95 ? -8.539 3.041 -0.639 1.00 84.75 95 LYS A C 1
ATOM 763 O O . LYS A 1 95 ? -8.113 2.702 -1.738 1.00 84.75 95 LYS A O 1
ATOM 768 N N . LEU A 1 96 ? -8.376 4.262 -0.126 1.00 83.56 96 LEU A N 1
ATOM 769 C CA . LEU A 1 96 ? -7.717 5.362 -0.841 1.00 83.56 96 LEU A CA 1
ATOM 770 C C . LEU A 1 96 ? -6.321 4.960 -1.323 1.00 83.56 96 LEU A C 1
ATOM 772 O O . LEU A 1 96 ? -6.010 5.078 -2.503 1.00 83.56 96 LEU A O 1
ATOM 776 N N . LYS A 1 97 ? -5.510 4.370 -0.438 1.00 85.62 97 LYS A N 1
ATOM 777 C CA . LYS A 1 97 ? -4.166 3.897 -0.787 1.00 85.62 97 LYS A CA 1
ATOM 778 C C . LYS A 1 97 ? -4.178 2.806 -1.863 1.00 85.62 97 LYS A C 1
ATOM 780 O O . LYS A 1 97 ? -3.277 2.752 -2.696 1.00 85.62 97 LYS A O 1
ATOM 78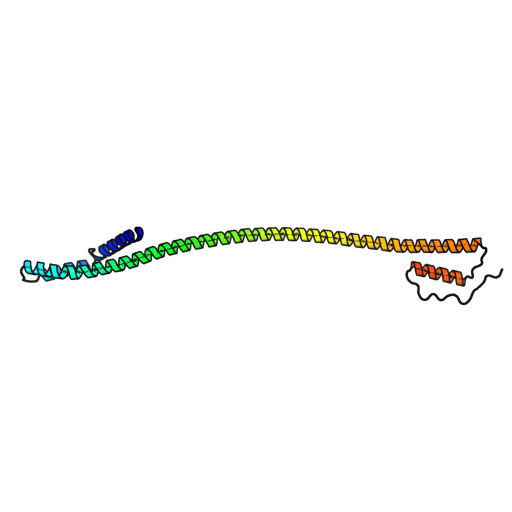5 N N . ASN A 1 98 ? -5.166 1.911 -1.853 1.00 82.06 98 ASN A N 1
ATOM 786 C CA . ASN A 1 98 ? -5.309 0.897 -2.901 1.00 82.06 98 ASN A CA 1
ATOM 787 C C . ASN A 1 98 ? -5.705 1.506 -4.248 1.00 82.06 98 ASN A C 1
ATOM 789 O O . ASN A 1 98 ? -5.197 1.057 -5.277 1.00 82.06 98 ASN A O 1
ATOM 793 N N . ASP A 1 99 ? -6.583 2.504 -4.250 1.00 86.81 99 ASP A N 1
ATOM 794 C CA . ASP A 1 99 ? -7.001 3.190 -5.470 1.00 86.81 99 ASP A CA 1
ATOM 795 C C . ASP A 1 99 ? -5.841 4.007 -6.065 1.00 86.81 99 ASP A C 1
ATOM 797 O O . ASP A 1 99 ? -5.535 3.851 -7.248 1.00 86.81 99 ASP A O 1
ATOM 801 N N . GLU A 1 100 ? -5.078 4.730 -5.239 1.00 85.06 100 GLU A N 1
ATOM 802 C CA . GLU A 1 100 ? -3.836 5.404 -5.656 1.00 85.06 100 GLU A CA 1
ATOM 803 C C . GLU A 1 100 ? -2.815 4.422 -6.257 1.00 85.06 100 GLU A C 1
ATOM 805 O O . GLU A 1 100 ? -2.203 4.685 -7.296 1.00 85.06 100 GLU A O 1
ATOM 810 N N . LEU A 1 101 ? -2.631 3.251 -5.634 1.00 83.62 101 LEU A N 1
ATOM 811 C CA . LEU A 1 101 ? -1.732 2.215 -6.150 1.00 83.62 101 LEU A CA 1
ATOM 812 C C . LEU A 1 101 ? -2.196 1.660 -7.503 1.00 83.62 101 LEU A C 1
ATOM 814 O O . LEU A 1 101 ? -1.351 1.309 -8.333 1.00 83.62 101 LEU A O 1
ATOM 818 N N . ARG A 1 102 ? -3.511 1.566 -7.738 1.00 82.75 102 ARG A N 1
ATOM 819 C CA . ARG A 1 102 ? -4.075 1.145 -9.029 1.00 82.75 102 ARG A CA 1
ATOM 820 C C . ARG A 1 102 ? -3.809 2.186 -10.108 1.00 82.75 102 ARG A C 1
ATOM 822 O O . ARG A 1 102 ? -3.239 1.830 -11.137 1.00 82.75 102 ARG A O 1
ATOM 829 N N . GLU A 1 103 ? -4.111 3.454 -9.846 1.00 85.38 103 GLU A N 1
ATOM 830 C CA . GLU A 1 103 ? -3.837 4.541 -10.793 1.00 85.38 103 GLU A CA 1
ATOM 831 C C . GLU A 1 103 ? -2.343 4.645 -11.122 1.00 85.38 103 GLU A C 1
ATOM 833 O O . GLU A 1 103 ? -1.951 4.700 -12.290 1.00 85.38 103 GLU A O 1
ATOM 838 N N . HIS A 1 104 ? -1.476 4.582 -10.107 1.00 83.56 104 HIS A N 1
ATOM 839 C CA . HIS A 1 104 ? -0.031 4.627 -10.312 1.00 83.56 104 HIS A CA 1
ATOM 840 C C . HIS A 1 104 ? 0.477 3.426 -11.127 1.00 83.56 104 HIS A C 1
ATOM 842 O O . HIS A 1 104 ? 1.394 3.556 -11.944 1.00 83.56 104 H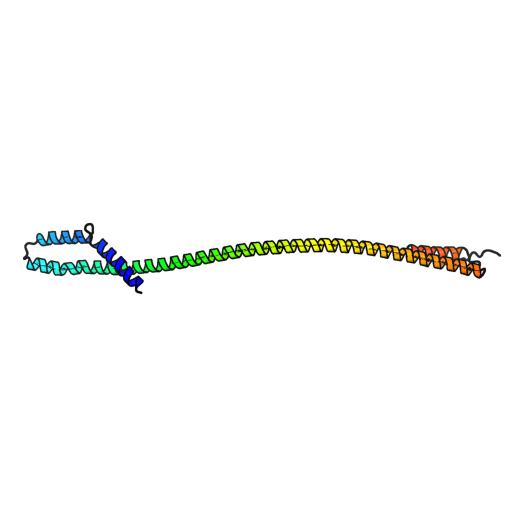IS A O 1
ATOM 848 N N . LYS A 1 105 ? -0.109 2.237 -10.934 1.00 83.88 105 LYS A N 1
ATOM 849 C CA . LYS A 1 105 ? 0.218 1.052 -11.737 1.00 83.88 105 LYS A CA 1
ATOM 850 C C . LYS A 1 105 ? -0.153 1.255 -13.207 1.00 83.88 105 LYS A C 1
ATOM 852 O O . LYS A 1 105 ? 0.648 0.898 -14.074 1.00 83.88 105 LYS A O 1
ATOM 857 N N . ASP A 1 106 ? -1.308 1.848 -13.484 1.00 86.44 106 ASP A N 1
ATOM 858 C CA . ASP A 1 106 ? -1.767 2.110 -14.849 1.00 86.44 106 ASP A CA 1
ATOM 859 C C . ASP A 1 106 ? -0.916 3.183 -15.540 1.00 86.44 106 ASP A C 1
ATOM 861 O O . ASP A 1 106 ? -0.457 2.974 -16.666 1.00 86.44 106 ASP A O 1
ATOM 865 N N . LEU A 1 107 ? -0.581 4.270 -14.838 1.00 85.88 107 LEU A N 1
ATOM 866 C CA . LEU A 1 107 ? 0.355 5.287 -15.331 1.00 85.88 107 LEU A CA 1
ATOM 867 C C . LEU A 1 107 ? 1.738 4.695 -15.624 1.00 85.88 107 LEU A C 1
ATOM 869 O O . LEU A 1 107 ? 2.329 4.965 -16.673 1.00 85.88 107 LEU A O 1
ATOM 873 N N . LYS A 1 108 ? 2.250 3.835 -14.733 1.00 87.25 108 LYS A N 1
ATOM 874 C CA . LYS A 1 108 ? 3.531 3.149 -14.940 1.00 87.25 108 LYS A CA 1
ATOM 875 C C . LYS A 1 108 ? 3.490 2.239 -16.168 1.00 87.25 108 LYS A C 1
ATOM 877 O O . LYS A 1 108 ? 4.460 2.206 -16.923 1.00 87.25 108 LYS A O 1
ATOM 882 N N . LYS A 1 109 ? 2.381 1.528 -16.395 1.00 88.75 109 LYS A N 1
ATOM 883 C CA . LYS A 1 109 ? 2.192 0.696 -17.589 1.00 88.75 109 LYS A CA 1
ATOM 884 C C . LYS A 1 109 ? 2.214 1.542 -18.866 1.00 88.75 109 LYS A C 1
ATOM 886 O O . LYS A 1 109 ? 2.992 1.235 -19.764 1.00 88.75 109 LYS A O 1
ATOM 891 N N . GLN A 1 110 ? 1.446 2.631 -18.915 1.00 88.56 110 GLN A N 1
ATOM 892 C CA . GLN A 1 110 ? 1.425 3.540 -20.070 1.00 88.56 110 GLN A CA 1
ATOM 893 C C . GLN A 1 110 ? 2.802 4.165 -20.346 1.00 88.56 110 GLN A C 1
ATOM 895 O O . GLN A 1 110 ? 3.211 4.302 -21.499 1.00 88.56 110 GLN A O 1
ATOM 900 N N . GLY A 1 111 ? 3.543 4.526 -19.293 1.00 87.94 111 GLY A N 1
ATOM 901 C CA . GLY A 1 111 ? 4.912 5.026 -19.415 1.00 87.94 111 GLY A CA 1
ATOM 902 C C . GLY A 1 111 ? 5.860 4.000 -20.043 1.00 87.94 111 GLY A C 1
ATOM 903 O O . GLY A 1 111 ? 6.618 4.341 -20.951 1.00 87.94 111 GLY A O 1
ATOM 904 N N . LEU A 1 112 ? 5.779 2.737 -19.61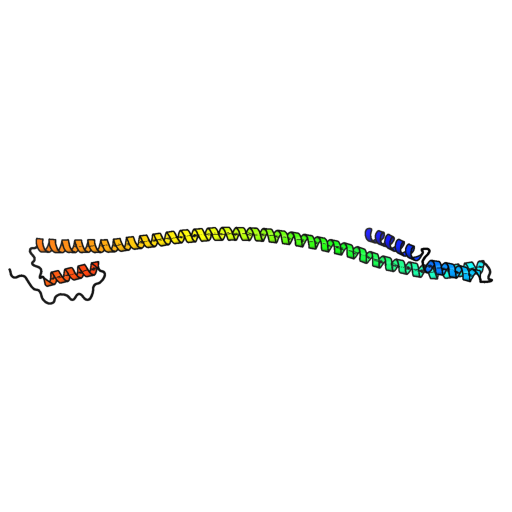1 1.00 86.00 112 LEU A N 1
ATOM 905 C CA . LEU A 1 112 ? 6.573 1.639 -20.173 1.00 86.00 112 LEU A CA 1
ATOM 906 C C . LEU A 1 112 ? 6.196 1.326 -21.627 1.00 86.00 112 LEU A C 1
ATOM 908 O O . LEU A 1 112 ? 7.081 1.062 -22.438 1.00 86.00 112 LEU A O 1
ATOM 912 N N . GLU A 1 113 ? 4.912 1.387 -21.983 1.00 90.06 113 GLU A N 1
ATOM 913 C CA . GLU A 1 113 ? 4.452 1.207 -23.367 1.00 90.06 113 GLU A CA 1
ATOM 914 C C . GLU A 1 113 ? 5.034 2.286 -24.289 1.00 90.06 113 GLU A C 1
ATOM 916 O O . GLU A 1 113 ? 5.665 1.956 -25.295 1.00 90.06 113 GLU A O 1
ATOM 921 N N . LYS A 1 114 ? 4.956 3.564 -23.894 1.00 89.62 114 LYS A N 1
ATOM 922 C CA . LYS A 1 114 ? 5.590 4.666 -24.639 1.00 89.62 114 LYS A CA 1
ATOM 923 C C . LYS A 1 114 ? 7.108 4.514 -24.729 1.00 89.62 114 LYS A C 1
ATOM 925 O O . LYS A 1 114 ? 7.697 4.804 -25.769 1.00 89.62 114 LYS A O 1
ATOM 930 N N . GLN A 1 115 ? 7.762 4.054 -23.659 1.00 83.00 115 GLN A N 1
ATOM 931 C CA . GLN A 1 115 ? 9.204 3.803 -23.679 1.00 83.00 115 GLN A CA 1
ATOM 932 C C . GLN A 1 115 ? 9.567 2.693 -24.676 1.00 83.00 115 GLN A C 1
ATOM 934 O O . GLN A 1 115 ? 10.526 2.849 -25.429 1.00 83.00 115 GLN A O 1
ATOM 939 N N . ASN A 1 116 ? 8.785 1.613 -24.732 1.00 85.38 116 ASN A N 1
ATOM 940 C CA . ASN A 1 116 ? 8.971 0.544 -25.712 1.00 85.38 116 ASN A CA 1
ATOM 941 C C . ASN A 1 116 ? 8.779 1.036 -27.152 1.00 85.38 116 ASN A C 1
ATOM 943 O O . ASN A 1 116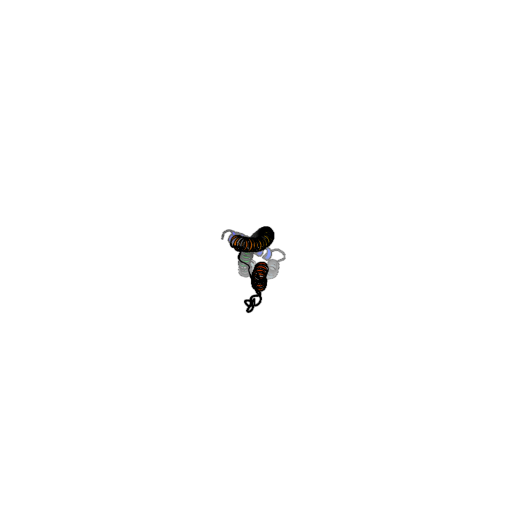 ? 9.586 0.692 -28.015 1.00 85.38 116 ASN A O 1
ATOM 947 N N . GLU A 1 117 ? 7.767 1.864 -27.420 1.00 91.06 117 GLU A N 1
ATOM 948 C CA . GLU A 1 117 ? 7.564 2.469 -28.744 1.00 91.06 117 GLU A CA 1
ATOM 949 C C . GLU A 1 117 ? 8.754 3.344 -29.161 1.00 91.06 117 GLU A C 1
ATOM 951 O O . GLU A 1 117 ? 9.269 3.209 -30.275 1.00 91.06 117 GLU A O 1
ATOM 956 N N . LEU A 1 118 ? 9.246 4.196 -28.254 1.00 89.25 118 LEU A N 1
ATOM 957 C CA . LEU A 1 118 ? 10.414 5.045 -28.500 1.00 89.25 118 LEU A CA 1
ATOM 958 C C . LEU A 1 118 ? 11.676 4.220 -28.766 1.00 89.25 118 LEU A C 1
ATOM 960 O O . LEU A 1 118 ? 12.408 4.509 -29.715 1.00 89.25 118 LEU A O 1
ATOM 964 N N . LEU A 1 119 ? 11.925 3.181 -27.966 1.00 86.75 119 LEU A N 1
ATOM 965 C CA . LEU A 1 119 ? 13.052 2.271 -28.171 1.00 86.75 119 LEU A CA 1
ATOM 966 C C . LEU A 1 119 ? 12.932 1.534 -29.509 1.00 86.75 119 LEU A C 1
ATOM 968 O O . LEU A 1 119 ? 13.910 1.449 -30.251 1.00 86.75 119 LEU A O 1
ATOM 972 N N . GLY A 1 120 ? 11.734 1.070 -29.871 1.00 87.94 120 GLY A N 1
ATOM 973 C CA . GLY A 1 120 ? 11.463 0.469 -31.177 1.00 87.94 120 GLY A CA 1
ATOM 974 C C . GLY A 1 120 ? 11.777 1.422 -32.335 1.00 87.94 120 GLY A C 1
ATOM 975 O O . GLY A 1 120 ? 12.460 1.039 -33.290 1.00 87.94 120 GLY A O 1
ATOM 976 N N . ALA A 1 121 ? 11.357 2.685 -32.228 1.00 90.06 121 ALA A N 1
ATOM 977 C CA . ALA A 1 121 ? 11.652 3.718 -33.219 1.00 90.06 121 ALA A CA 1
ATOM 978 C C . ALA A 1 121 ? 13.158 4.025 -33.319 1.00 90.06 121 ALA A C 1
ATOM 980 O O . ALA A 1 121 ? 13.685 4.160 -34.426 1.00 90.06 121 ALA A O 1
ATOM 981 N N . GLN A 1 122 ? 13.874 4.081 -32.190 1.00 82.75 122 GLN A N 1
ATOM 982 C CA . GLN A 1 122 ? 15.330 4.261 -32.170 1.00 82.75 122 GLN A CA 1
ATOM 983 C C . GLN A 1 122 ? 16.062 3.079 -32.808 1.00 82.75 122 GLN A C 1
ATOM 985 O O . GLN A 1 122 ? 16.948 3.295 -33.631 1.00 82.75 122 GLN A O 1
ATOM 990 N N . ILE A 1 123 ? 15.659 1.840 -32.509 1.00 84.69 123 ILE A N 1
ATOM 991 C CA . ILE A 1 123 ? 16.215 0.639 -33.148 1.00 84.69 123 ILE A CA 1
ATOM 992 C C . ILE A 1 123 ? 16.001 0.698 -34.665 1.00 84.69 123 ILE A C 1
ATOM 994 O O . ILE A 1 123 ? 16.925 0.425 -35.433 1.00 84.69 123 ILE A O 1
ATOM 998 N N . ALA A 1 124 ? 14.803 1.073 -35.120 1.00 88.69 124 ALA A N 1
ATOM 999 C CA . ALA A 1 124 ? 14.509 1.206 -36.545 1.00 88.69 124 ALA A CA 1
ATOM 1000 C C . ALA A 1 124 ? 15.356 2.303 -37.214 1.00 88.69 124 ALA A C 1
ATOM 1002 O O . ALA A 1 124 ? 15.865 2.098 -38.319 1.00 88.69 124 ALA A O 1
ATOM 1003 N N . LYS A 1 125 ? 15.542 3.445 -36.542 1.00 85.94 125 LYS A N 1
ATOM 1004 C CA . LYS A 1 125 ? 16.416 4.530 -37.004 1.00 85.94 125 LYS A CA 1
ATOM 1005 C C . LYS A 1 125 ? 17.871 4.069 -37.105 1.00 85.94 125 LYS A C 1
ATOM 1007 O O . LYS A 1 125 ? 18.464 4.215 -38.169 1.00 85.94 125 LYS A O 1
ATOM 1012 N N . LEU A 1 126 ? 18.407 3.442 -36.058 1.00 79.25 126 LEU A N 1
ATOM 1013 C CA . LEU A 1 126 ? 19.778 2.929 -36.036 1.00 79.25 126 LEU A CA 1
ATOM 1014 C C . LEU A 1 126 ? 20.014 1.904 -37.146 1.00 79.25 126 LEU A C 1
ATOM 1016 O O . LEU A 1 126 ? 21.010 1.996 -37.850 1.00 79.25 126 LEU A O 1
ATOM 1020 N N . LYS A 1 127 ? 19.070 0.983 -37.387 1.00 84.62 127 LYS A N 1
ATOM 1021 C CA . LYS A 1 127 ? 19.162 0.039 -38.516 1.00 84.62 127 LYS A CA 1
ATOM 1022 C C . LYS A 1 127 ? 19.287 0.754 -39.864 1.00 84.62 127 LYS A C 1
ATOM 1024 O O . LYS A 1 127 ? 20.093 0.339 -40.696 1.00 84.62 127 LYS A O 1
ATOM 1029 N N . LYS A 1 128 ? 18.516 1.826 -40.085 1.00 85.94 128 LYS A N 1
ATOM 1030 C CA . LYS A 1 128 ? 18.611 2.639 -41.309 1.00 85.94 128 LYS A CA 1
ATOM 1031 C C . LYS A 1 128 ? 19.951 3.368 -41.402 1.00 85.94 128 LYS A C 1
ATOM 1033 O O . LYS A 1 128 ? 20.554 3.365 -42.469 1.00 85.94 128 LYS A O 1
ATOM 1038 N N . GLU A 1 129 ? 20.428 3.948 -40.304 1.00 79.88 129 GLU A N 1
ATOM 1039 C CA . GLU A 1 129 ? 21.726 4.631 -40.253 1.00 79.88 129 GLU A CA 1
ATOM 1040 C C . GLU A 1 129 ? 22.888 3.664 -40.496 1.00 79.88 129 GLU A C 1
ATOM 1042 O O . GLU A 1 129 ? 23.781 3.974 -41.277 1.00 79.88 129 GLU A O 1
ATOM 1047 N N . THR A 1 130 ? 22.852 2.461 -39.919 1.00 76.75 130 THR A N 1
ATOM 1048 C CA . THR A 1 130 ? 23.857 1.418 -40.173 1.00 76.75 130 THR A CA 1
ATOM 1049 C C . THR A 1 130 ? 23.848 0.971 -41.635 1.00 76.75 130 THR A C 1
ATOM 1051 O O . THR A 1 130 ? 24.909 0.851 -42.244 1.00 76.75 130 THR A O 1
ATOM 1054 N N . ALA A 1 131 ? 22.669 0.763 -42.233 1.00 81.00 131 ALA A N 1
ATOM 1055 C CA . ALA A 1 131 ? 22.561 0.402 -43.648 1.00 81.00 131 ALA A CA 1
ATOM 1056 C C . ALA A 1 131 ? 23.082 1.517 -44.572 1.00 81.00 131 ALA A C 1
ATOM 1058 O O . ALA A 1 131 ? 23.783 1.246 -45.552 1.00 81.00 131 ALA A O 1
ATOM 1059 N N . LEU A 1 132 ? 22.778 2.775 -44.239 1.00 83.50 132 LEU A N 1
ATOM 1060 C CA . LEU A 1 132 ? 23.290 3.938 -44.955 1.00 83.50 132 LEU A CA 1
ATOM 1061 C C . LEU A 1 132 ? 24.814 4.036 -44.836 1.00 83.50 132 LEU A C 1
ATOM 1063 O O . LEU A 1 132 ? 25.481 4.190 -45.854 1.00 83.50 132 LEU A O 1
ATOM 1067 N N . ALA A 1 133 ? 25.367 3.889 -43.631 1.00 75.94 133 ALA A N 1
ATOM 1068 C CA . ALA A 1 133 ? 26.809 3.907 -43.400 1.00 75.94 133 ALA A CA 1
ATOM 1069 C C . ALA A 1 133 ? 27.523 2.785 -44.172 1.00 75.94 133 ALA A C 1
ATOM 1071 O O . ALA A 1 133 ? 28.543 3.035 -44.807 1.00 75.94 133 ALA A O 1
ATOM 1072 N N . GLY A 1 134 ? 26.954 1.574 -44.203 1.00 77.38 134 GLY A N 1
ATOM 1073 C CA . GLY A 1 134 ? 27.476 0.472 -45.016 1.00 77.38 134 GLY A CA 1
ATOM 1074 C C . GLY A 1 134 ? 27.480 0.795 -46.513 1.00 77.38 134 GLY A C 1
ATOM 1075 O O . GLY A 1 134 ? 28.476 0.565 -47.195 1.00 77.38 134 GLY A O 1
ATOM 1076 N N . SER A 1 135 ? 26.398 1.397 -47.014 1.00 83.06 135 SER A N 1
ATOM 1077 C CA . SER A 1 135 ? 26.298 1.826 -48.418 1.00 83.06 135 SER A CA 1
ATOM 1078 C C . SER A 1 135 ? 27.305 2.934 -48.752 1.00 83.06 135 SER A C 1
ATOM 1080 O O . SER A 1 135 ? 27.922 2.920 -49.816 1.00 83.06 135 SER A O 1
ATOM 1082 N N . GLN A 1 136 ? 27.505 3.883 -47.834 1.00 72.31 136 GLN A N 1
ATOM 1083 C CA . GLN A 1 136 ? 28.494 4.952 -47.975 1.00 72.31 136 GLN A CA 1
ATOM 1084 C C . GLN A 1 136 ? 29.921 4.403 -47.977 1.00 72.31 136 GLN A C 1
ATOM 1086 O O . GLN A 1 136 ? 30.706 4.791 -48.837 1.00 72.31 136 GLN A O 1
ATOM 1091 N N . GLN A 1 137 ? 30.243 3.466 -47.080 1.00 77.31 137 GLN A N 1
ATOM 1092 C CA . GLN A 1 137 ? 31.557 2.826 -47.048 1.00 77.31 137 GLN A CA 1
ATOM 1093 C C . GLN A 1 137 ? 31.854 2.113 -48.372 1.00 77.31 137 GLN A C 1
ATOM 1095 O O . GLN A 1 137 ? 32.907 2.337 -48.958 1.00 77.31 137 GLN A O 1
ATOM 1100 N N . GLN A 1 138 ? 30.897 1.347 -48.907 1.00 82.88 138 GLN A N 1
ATOM 1101 C CA . GLN A 1 138 ? 31.050 0.689 -50.210 1.00 82.88 138 GLN A CA 1
ATOM 1102 C C . GLN A 1 138 ? 31.280 1.687 -51.355 1.00 82.88 138 GLN A C 1
ATOM 1104 O O . GLN A 1 138 ? 32.101 1.440 -52.240 1.00 82.88 138 GLN A O 1
ATOM 1109 N N . ALA A 1 139 ? 30.569 2.819 -51.351 1.00 82.81 139 ALA A N 1
ATOM 1110 C CA . ALA A 1 139 ? 30.758 3.866 -52.351 1.00 82.81 139 ALA A CA 1
ATOM 1111 C C . ALA A 1 139 ? 32.151 4.510 -52.250 1.00 82.81 139 ALA A C 1
ATOM 1113 O O . ALA A 1 139 ? 32.798 4.715 -53.277 1.00 82.81 139 ALA A O 1
ATOM 1114 N N . ILE A 1 140 ? 32.629 4.776 -51.029 1.00 79.31 140 ILE A N 1
ATOM 1115 C CA . ILE A 1 140 ? 33.978 5.300 -50.771 1.00 79.31 140 ILE A CA 1
ATOM 1116 C C . ILE A 1 140 ? 35.036 4.296 -51.232 1.00 79.31 140 ILE A C 1
ATOM 1118 O O . ILE A 1 140 ? 35.952 4.678 -51.957 1.00 79.31 140 ILE A O 1
ATOM 1122 N N . ASP A 1 141 ? 34.899 3.017 -50.879 1.00 79.56 141 ASP A N 1
ATOM 1123 C CA . ASP A 1 141 ? 35.849 1.968 -51.263 1.00 79.56 141 ASP A CA 1
ATOM 1124 C C . ASP A 1 141 ? 35.955 1.851 -52.787 1.00 79.56 141 ASP A C 1
ATOM 1126 O O . ASP A 1 141 ? 37.057 1.806 -53.348 1.00 79.56 141 ASP A O 1
ATOM 1130 N N . LYS A 1 142 ? 34.808 1.888 -53.478 1.00 84.38 142 LYS A N 1
ATOM 1131 C CA . LYS A 1 142 ? 34.764 1.898 -54.941 1.00 84.38 142 LYS A CA 1
ATOM 1132 C C . LYS A 1 142 ? 35.414 3.155 -55.516 1.00 84.38 142 LYS A C 1
ATOM 1134 O O . LYS A 1 142 ? 36.242 3.043 -56.410 1.00 84.38 142 LYS A O 1
ATOM 1139 N N . GLN A 1 143 ? 35.118 4.334 -54.972 1.00 80.50 143 GLN A N 1
ATOM 1140 C CA . GLN A 1 143 ? 35.722 5.589 -55.420 1.00 80.50 143 GLN A CA 1
ATOM 1141 C C . GLN A 1 143 ? 37.244 5.600 -55.222 1.00 80.50 143 GLN A C 1
ATOM 1143 O O . GLN A 1 143 ? 37.980 6.093 -56.076 1.00 80.50 143 GLN A O 1
ATOM 1148 N N . VAL A 1 144 ? 37.743 5.057 -54.109 1.00 83.56 144 VAL A N 1
ATOM 1149 C CA . VAL A 1 144 ? 39.183 4.909 -53.862 1.00 83.56 144 VAL A CA 1
ATOM 1150 C C . VAL A 1 144 ? 39.803 3.960 -54.886 1.00 83.56 144 VAL A C 1
ATOM 1152 O O . VAL A 1 144 ? 40.863 4.275 -55.427 1.00 83.56 144 VAL A O 1
ATOM 1155 N N . SER A 1 145 ? 39.146 2.836 -55.185 1.00 83.56 145 SER A N 1
ATOM 1156 C CA . SER A 1 145 ? 39.581 1.892 -56.221 1.00 83.56 145 SER A CA 1
ATOM 1157 C C . SER A 1 145 ? 39.623 2.543 -57.608 1.00 83.56 145 SER A C 1
ATOM 1159 O O . SER A 1 145 ? 40.674 2.542 -58.251 1.00 83.56 145 SER A O 1
ATOM 1161 N N . ASP A 1 146 ? 38.539 3.200 -58.023 1.00 82.69 146 ASP A N 1
ATOM 1162 C CA . ASP A 1 146 ? 38.436 3.896 -59.308 1.00 82.69 146 ASP A CA 1
ATOM 1163 C C . ASP A 1 146 ? 39.505 4.996 -59.423 1.00 82.69 146 ASP A C 1
ATOM 1165 O O . ASP A 1 146 ? 40.210 5.085 -60.428 1.00 82.69 146 ASP A O 1
ATOM 1169 N N . ASN A 1 147 ? 39.724 5.780 -58.361 1.00 84.69 147 ASN A N 1
ATOM 1170 C CA . ASN A 1 147 ? 40.783 6.791 -58.317 1.00 84.69 147 ASN A CA 1
ATOM 1171 C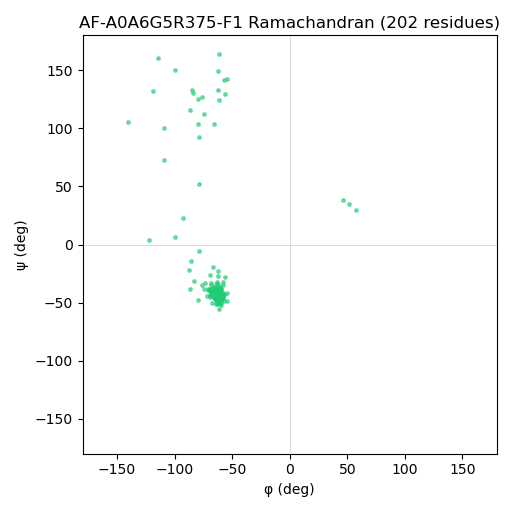 C . ASN A 1 147 ? 42.186 6.191 -58.478 1.00 84.69 147 ASN A C 1
ATOM 1173 O O . ASN A 1 147 ? 43.045 6.817 -59.101 1.00 84.69 147 ASN A O 1
ATOM 1177 N N . ARG A 1 148 ? 42.451 5.002 -57.920 1.00 84.38 148 ARG A N 1
ATOM 1178 C CA . ARG A 1 148 ? 43.733 4.307 -58.121 1.00 84.38 148 ARG A CA 1
ATOM 1179 C C . ARG A 1 148 ? 43.904 3.904 -59.579 1.00 84.38 148 ARG A C 1
ATOM 1181 O O . ARG A 1 148 ? 44.956 4.181 -60.146 1.00 84.38 148 ARG A O 1
ATOM 1188 N N . VAL A 1 149 ? 42.871 3.324 -60.190 1.00 85.12 149 VAL A N 1
ATOM 1189 C CA . VAL A 1 149 ? 42.882 2.943 -61.611 1.00 85.12 149 VAL A CA 1
ATOM 1190 C C . VAL A 1 149 ? 43.104 4.163 -62.505 1.00 85.12 149 VAL A C 1
ATOM 1192 O O . VAL A 1 149 ? 43.977 4.123 -63.366 1.00 85.12 149 VAL A O 1
ATOM 1195 N N . ILE A 1 150 ? 42.386 5.266 -62.267 1.00 83.25 150 ILE A N 1
ATOM 1196 C CA . ILE A 1 150 ? 42.532 6.515 -63.032 1.00 83.25 150 ILE A CA 1
ATOM 1197 C C . ILE A 1 150 ? 43.956 7.065 -62.910 1.00 83.25 150 ILE A C 1
ATOM 1199 O O . ILE A 1 150 ? 44.581 7.377 -63.922 1.00 83.25 150 ILE A O 1
ATOM 1203 N N . LYS A 1 151 ? 44.498 7.160 -61.687 1.00 85.62 151 LYS A N 1
ATOM 1204 C CA . LYS A 1 151 ? 45.866 7.658 -61.466 1.00 85.62 151 LYS A CA 1
ATOM 1205 C C . LYS A 1 151 ? 46.911 6.774 -62.144 1.00 85.62 151 LYS A C 1
ATOM 1207 O O . LYS A 1 151 ? 47.828 7.300 -62.763 1.00 85.62 151 LYS A O 1
ATOM 1212 N N . VAL A 1 152 ? 46.762 5.452 -62.063 1.00 87.75 152 VAL A N 1
ATOM 1213 C CA . VAL A 1 152 ? 47.657 4.505 -62.743 1.00 87.75 152 VAL A CA 1
ATOM 1214 C C . VAL A 1 152 ? 47.545 4.630 -64.264 1.00 87.75 152 VAL A C 1
ATOM 1216 O O . VAL A 1 152 ? 48.569 4.692 -64.938 1.00 87.75 152 VAL A O 1
ATOM 1219 N N . GLY A 1 153 ? 46.334 4.748 -64.812 1.00 82.62 153 GLY A N 1
ATOM 1220 C CA . GLY A 1 153 ? 46.119 4.980 -66.242 1.00 82.62 153 GLY A CA 1
ATOM 1221 C C . GLY A 1 153 ? 46.772 6.274 -66.737 1.00 82.62 153 GLY A C 1
ATOM 1222 O O . GLY A 1 153 ? 47.422 6.265 -67.780 1.00 82.62 153 GLY A O 1
ATOM 1223 N N . ALA A 1 154 ? 46.684 7.357 -65.957 1.00 85.25 154 ALA A N 1
ATOM 1224 C CA . ALA A 1 154 ? 47.378 8.611 -66.253 1.00 85.25 154 ALA A CA 1
ATOM 1225 C C . ALA A 1 154 ? 48.907 8.433 -66.257 1.00 85.25 154 ALA A C 1
ATOM 1227 O O . ALA A 1 154 ? 49.561 8.833 -67.215 1.00 85.25 154 ALA A O 1
ATOM 1228 N N . MET A 1 155 ? 49.475 7.738 -65.261 1.00 88.00 155 MET A N 1
ATOM 1229 C CA . MET A 1 155 ? 50.913 7.422 -65.230 1.00 88.00 155 MET A CA 1
ATOM 1230 C C . MET A 1 155 ? 51.359 6.589 -66.441 1.00 88.00 155 MET A C 1
ATOM 1232 O O . MET A 1 155 ? 52.446 6.810 -66.973 1.00 88.00 155 MET A O 1
ATOM 1236 N N . MET A 1 156 ? 50.532 5.641 -66.900 1.00 84.81 156 MET A N 1
ATOM 1237 C CA . MET A 1 156 ? 50.808 4.870 -68.118 1.00 84.81 156 MET A CA 1
ATOM 1238 C C . MET A 1 156 ? 50.797 5.752 -69.363 1.00 84.81 156 MET A C 1
ATOM 1240 O O . MET A 1 156 ? 51.697 5.647 -70.196 1.00 84.81 156 MET A O 1
ATOM 1244 N N . GLN A 1 157 ? 49.792 6.618 -69.493 1.00 84.50 157 GLN A N 1
ATOM 1245 C CA . GLN A 1 157 ? 49.687 7.549 -70.611 1.00 84.50 157 GLN A CA 1
ATOM 1246 C C . GLN A 1 157 ? 50.885 8.504 -70.650 1.00 84.50 157 GLN A C 1
ATOM 1248 O O . GLN A 1 157 ? 51.465 8.703 -71.720 1.00 84.50 157 GLN A O 1
ATOM 1253 N N . ASP A 1 158 ? 51.293 9.038 -69.499 1.00 87.19 158 ASP A N 1
ATOM 1254 C CA . ASP A 1 158 ? 52.468 9.900 -69.372 1.00 87.19 158 ASP A CA 1
ATOM 1255 C C . ASP A 1 158 ? 53.752 9.153 -69.745 1.00 87.19 158 ASP A C 1
ATOM 1257 O O . ASP A 1 158 ? 54.576 9.682 -70.490 1.00 87.19 158 ASP A O 1
ATOM 1261 N N . PHE A 1 159 ? 53.923 7.908 -69.286 1.00 85.94 159 PHE A N 1
ATOM 1262 C CA . PHE A 1 159 ? 55.073 7.074 -69.649 1.00 85.94 159 PHE A CA 1
ATOM 1263 C C . PHE A 1 159 ? 55.149 6.837 -71.165 1.00 85.94 159 PHE A C 1
ATOM 1265 O O . PHE A 1 159 ? 56.201 7.037 -71.773 1.00 85.94 159 PHE A O 1
ATOM 1272 N N . VAL A 1 160 ? 54.036 6.453 -71.799 1.00 82.31 160 VAL A N 1
ATOM 1273 C CA . VAL A 1 160 ? 53.978 6.213 -73.251 1.00 82.31 160 VAL A CA 1
ATOM 1274 C C . VAL A 1 160 ? 54.247 7.501 -74.030 1.00 82.31 160 VAL A C 1
ATOM 1276 O O . VAL A 1 160 ? 55.073 7.507 -74.943 1.00 82.31 160 VAL A O 1
ATOM 1279 N N . THR A 1 161 ? 53.598 8.602 -73.648 1.00 82.38 161 THR A N 1
ATOM 1280 C CA . THR A 1 161 ? 53.714 9.889 -74.347 1.00 82.38 161 THR A CA 1
ATOM 1281 C C . THR A 1 161 ? 55.128 10.454 -74.241 1.00 82.38 161 THR A C 1
ATOM 1283 O O . THR A 1 161 ? 55.702 10.850 -75.254 1.00 82.38 161 THR A O 1
ATOM 1286 N N . ASN A 1 162 ? 55.728 10.444 -73.046 1.00 83.50 162 ASN A N 1
ATOM 1287 C CA . ASN A 1 162 ? 57.071 10.985 -72.837 1.00 83.50 162 ASN A CA 1
ATOM 1288 C C . ASN A 1 162 ? 58.152 10.154 -73.534 1.00 83.50 162 ASN A C 1
ATOM 1290 O O . ASN A 1 162 ? 59.044 10.731 -74.154 1.00 83.50 162 ASN A O 1
ATOM 1294 N N . ASN A 1 163 ? 58.074 8.821 -73.500 1.00 79.75 163 ASN A N 1
ATOM 1295 C CA . ASN A 1 163 ? 59.061 7.988 -74.194 1.00 79.75 163 ASN A CA 1
ATOM 1296 C C . ASN A 1 163 ? 58.948 8.115 -75.720 1.00 79.75 163 ASN A C 1
ATOM 1298 O O . ASN A 1 163 ? 59.970 8.202 -76.405 1.00 79.75 163 ASN A O 1
ATOM 1302 N N . HIS A 1 164 ? 57.723 8.206 -76.250 1.00 74.25 164 HIS A N 1
ATOM 1303 C CA . HIS A 1 164 ? 57.487 8.409 -77.680 1.00 74.25 164 HIS A CA 1
ATOM 1304 C C . HIS A 1 164 ? 57.942 9.802 -78.151 1.00 74.25 164 HIS A C 1
ATOM 1306 O O . HIS A 1 164 ? 58.587 9.919 -79.190 1.00 74.25 164 HIS A O 1
ATOM 1312 N N . ALA A 1 165 ? 57.669 10.860 -77.378 1.00 76.69 165 ALA A N 1
ATOM 1313 C CA . ALA A 1 165 ? 58.069 12.230 -77.712 1.00 76.69 165 ALA A CA 1
ATOM 1314 C C . ALA A 1 165 ? 59.597 12.421 -77.768 1.00 76.69 165 ALA A C 1
ATOM 1316 O O . ALA A 1 165 ? 60.087 13.206 -78.575 1.00 76.69 165 ALA A O 1
ATOM 1317 N N . HIS A 1 166 ? 60.352 11.682 -76.950 1.00 75.50 166 HIS A N 1
ATOM 1318 C CA . HIS A 1 166 ? 61.812 11.798 -76.870 1.00 75.50 166 HIS A CA 1
ATOM 1319 C C . HIS A 1 166 ? 62.564 10.712 -77.661 1.00 75.50 166 HIS A C 1
ATOM 1321 O O . HIS A 1 166 ? 63.789 10.647 -77.582 1.00 75.50 166 HIS A O 1
ATOM 1327 N N . SER A 1 167 ? 61.861 9.864 -78.431 1.00 73.31 167 SER A N 1
ATOM 1328 C CA . SER A 1 167 ? 62.448 8.726 -79.169 1.00 73.31 167 SER A CA 1
ATOM 1329 C C . SER A 1 167 ? 63.321 7.812 -78.290 1.00 73.31 167 SER A C 1
ATOM 1331 O O . SER A 1 167 ? 64.350 7.294 -78.731 1.00 73.31 167 SER A O 1
ATOM 1333 N N . ILE A 1 168 ? 62.935 7.640 -77.020 1.00 76.38 168 ILE A N 1
ATOM 1334 C CA . ILE A 1 168 ? 63.671 6.813 -76.060 1.00 76.38 168 ILE A CA 1
ATOM 1335 C C . ILE A 1 168 ? 63.186 5.371 -76.195 1.00 76.38 168 ILE A C 1
ATOM 1337 O O . ILE A 1 168 ? 62.040 5.053 -75.877 1.00 76.38 168 ILE A O 1
ATOM 1341 N N . ASN A 1 169 ? 64.081 4.479 -76.617 1.00 72.25 169 ASN A N 1
ATOM 1342 C CA . ASN A 1 169 ? 63.825 3.042 -76.606 1.00 72.25 169 ASN A CA 1
ATOM 1343 C C . ASN A 1 169 ? 64.036 2.493 -75.189 1.00 72.25 169 ASN A C 1
ATOM 1345 O O . ASN A 1 169 ? 65.173 2.320 -74.752 1.00 72.25 169 ASN A O 1
ATOM 1349 N N . VAL A 1 170 ? 62.942 2.222 -74.474 1.00 75.00 170 VAL A N 1
ATOM 1350 C CA . VAL A 1 170 ? 62.991 1.618 -73.134 1.00 75.00 170 VAL A CA 1
ATOM 1351 C C . VAL A 1 170 ? 63.103 0.088 -73.250 1.00 75.00 170 VAL A C 1
ATOM 1353 O O . VAL A 1 170 ? 62.301 -0.515 -73.966 1.00 75.00 170 VAL A O 1
ATOM 1356 N N . PRO A 1 171 ? 64.052 -0.562 -72.546 1.00 80.31 171 PRO A N 1
ATOM 1357 C CA . PRO A 1 171 ? 64.169 -2.019 -72.496 1.00 80.31 171 PRO A CA 1
ATOM 1358 C C . PRO A 1 171 ? 62.883 -2.712 -72.052 1.00 80.31 171 PRO A C 1
ATOM 1360 O O . PRO A 1 171 ? 62.208 -2.260 -71.121 1.00 80.31 171 PRO A O 1
ATOM 1363 N N . LYS A 1 172 ? 62.590 -3.866 -72.658 1.00 79.50 172 LYS A N 1
ATOM 1364 C CA . LYS A 1 172 ? 61.390 -4.659 -72.354 1.00 79.50 172 LYS A CA 1
ATOM 1365 C C . LYS A 1 172 ? 61.272 -4.994 -70.860 1.00 79.50 172 LYS A C 1
ATOM 1367 O O . LYS A 1 172 ? 60.192 -4.844 -70.296 1.00 79.50 172 LYS A O 1
ATOM 1372 N N . SER A 1 173 ? 62.378 -5.359 -70.209 1.00 78.19 173 SER A N 1
ATOM 1373 C CA . SER A 1 173 ? 62.409 -5.705 -68.779 1.00 78.19 173 SER A CA 1
ATOM 1374 C C . SER A 1 173 ? 61.997 -4.542 -67.864 1.00 78.19 173 SER A C 1
ATOM 1376 O O . SER A 1 173 ? 61.330 -4.754 -66.853 1.00 78.19 173 SER A O 1
ATOM 1378 N N . MET A 1 174 ? 62.325 -3.301 -68.235 1.00 79.31 174 MET A N 1
ATOM 1379 C CA . MET A 1 174 ? 61.924 -2.101 -67.490 1.00 79.31 174 MET A CA 1
ATOM 1380 C C . MET A 1 174 ? 60.455 -1.739 -67.709 1.00 79.31 174 MET A C 1
ATOM 1382 O O . MET A 1 174 ? 59.786 -1.305 -66.772 1.00 79.31 174 MET A O 1
ATOM 1386 N N . ILE A 1 175 ? 59.935 -1.969 -68.918 1.00 80.38 175 ILE A N 1
ATOM 1387 C CA . ILE A 1 175 ? 58.502 -1.839 -69.201 1.00 80.38 175 ILE A CA 1
ATOM 1388 C C . ILE A 1 175 ? 57.726 -2.860 -68.360 1.00 80.38 175 ILE A C 1
ATOM 1390 O O . ILE A 1 175 ? 56.822 -2.482 -67.623 1.00 80.38 175 ILE A O 1
ATOM 1394 N N . GLU A 1 176 ? 58.109 -4.137 -68.393 1.00 80.44 176 GLU A N 1
ATOM 1395 C CA . GLU A 1 176 ? 57.448 -5.194 -67.616 1.00 80.44 176 GLU A CA 1
ATOM 1396 C C . GLU A 1 176 ? 57.475 -4.909 -66.107 1.00 80.44 176 GLU A C 1
ATOM 1398 O O . GLU A 1 176 ? 56.447 -5.019 -65.440 1.00 80.44 176 GLU A O 1
ATOM 1403 N N . TYR A 1 177 ? 58.611 -4.454 -65.571 1.00 82.94 177 TYR A N 1
ATOM 1404 C CA . TYR A 1 177 ? 58.724 -4.057 -64.167 1.00 82.94 177 TYR A CA 1
ATOM 1405 C C . TYR A 1 177 ? 57.790 -2.895 -63.798 1.00 82.94 177 TYR A C 1
ATOM 1407 O O . TYR A 1 177 ? 57.077 -2.968 -62.796 1.00 82.94 177 TYR A O 1
ATOM 1415 N N . PHE A 1 178 ? 57.733 -1.849 -64.628 1.00 83.94 178 PHE A N 1
ATOM 1416 C CA . PHE A 1 178 ? 56.830 -0.718 -64.418 1.00 83.94 178 PHE A CA 1
ATOM 1417 C C . PHE A 1 178 ? 55.356 -1.147 -64.455 1.00 83.94 178 PHE A C 1
ATOM 1419 O O . PHE A 1 178 ? 54.591 -0.804 -63.554 1.00 83.94 178 PHE A O 1
ATOM 1426 N N . PHE A 1 179 ? 54.960 -1.966 -65.433 1.00 83.19 179 PHE A N 1
ATOM 1427 C CA . PHE A 1 179 ? 53.599 -2.506 -65.520 1.00 83.19 179 PHE A CA 1
ATOM 1428 C C . PHE A 1 179 ? 53.235 -3.375 -64.309 1.00 83.19 179 PHE A C 1
ATOM 1430 O O . PHE A 1 179 ? 52.109 -3.290 -63.817 1.00 83.19 179 PHE A O 1
ATOM 1437 N N . ASN A 1 180 ? 54.178 -4.157 -63.780 1.00 81.94 180 ASN A N 1
ATOM 1438 C CA . ASN A 1 180 ? 53.956 -4.972 -62.587 1.00 81.94 180 ASN A CA 1
ATOM 1439 C C . ASN A 1 180 ? 53.797 -4.117 -61.315 1.00 81.94 180 ASN A C 1
ATOM 1441 O O . ASN A 1 180 ? 52.922 -4.409 -60.498 1.00 81.94 180 ASN A O 1
ATOM 1445 N N . ILE A 1 181 ? 54.555 -3.019 -61.168 1.00 83.12 181 ILE A N 1
ATOM 1446 C CA . ILE A 1 181 ? 54.344 -2.030 -60.089 1.00 83.12 181 ILE A CA 1
ATOM 1447 C C . ILE A 1 181 ? 52.944 -1.425 -60.185 1.00 83.12 181 ILE A C 1
ATOM 1449 O O . ILE A 1 181 ? 52.213 -1.377 -59.195 1.00 83.12 181 ILE A O 1
ATOM 1453 N N . LEU A 1 182 ? 52.554 -0.975 -61.377 1.00 84.12 182 LEU A N 1
ATOM 1454 C CA . LEU A 1 182 ? 51.249 -0.363 -61.607 1.00 84.12 182 LEU A CA 1
ATOM 1455 C C . LEU A 1 182 ? 50.096 -1.341 -61.348 1.00 84.12 182 LEU A C 1
ATOM 1457 O O . LEU A 1 182 ? 49.099 -0.974 -60.722 1.00 84.12 182 LEU A O 1
ATOM 1461 N N . GLN A 1 183 ? 50.245 -2.602 -61.758 1.00 80.38 183 GLN A N 1
ATOM 1462 C CA . GLN A 1 183 ? 49.277 -3.655 -61.463 1.00 80.38 183 GLN A CA 1
ATOM 1463 C C . GLN A 1 183 ? 49.178 -3.923 -59.953 1.00 80.38 183 GLN A C 1
ATOM 1465 O O . GLN A 1 183 ? 48.067 -4.066 -59.436 1.00 80.38 183 GLN A O 1
ATOM 1470 N N . GLY A 1 184 ? 50.308 -3.938 -59.242 1.00 79.62 184 GLY A N 1
ATOM 1471 C CA . GLY A 1 184 ? 50.336 -4.085 -57.787 1.00 79.62 184 GLY A CA 1
ATOM 1472 C C . GLY A 1 184 ? 49.677 -2.915 -57.047 1.00 79.62 184 GLY A C 1
ATOM 1473 O O . GLY A 1 184 ? 48.913 -3.122 -56.103 1.00 79.62 184 GLY A O 1
ATOM 1474 N N . LEU A 1 185 ? 49.866 -1.681 -57.530 1.00 81.62 185 LEU A N 1
ATOM 1475 C CA . LEU A 1 185 ? 49.212 -0.478 -56.995 1.00 81.62 185 LEU A CA 1
ATOM 1476 C C . LEU A 1 185 ? 47.685 -0.506 -57.165 1.00 81.62 185 LEU A C 1
ATOM 1478 O O . LEU A 1 185 ? 46.959 -0.112 -56.249 1.00 81.62 185 LEU A O 1
ATOM 1482 N N . ILE A 1 186 ? 47.183 -1.002 -58.302 1.00 81.50 186 ILE A N 1
ATOM 1483 C CA . ILE A 1 186 ? 45.739 -1.195 -58.522 1.00 81.50 186 ILE A CA 1
ATOM 1484 C C . ILE A 1 186 ? 45.188 -2.265 -57.572 1.00 81.50 186 ILE A C 1
ATOM 1486 O O . ILE A 1 186 ? 44.139 -2.066 -56.959 1.00 81.50 186 ILE A O 1
ATOM 1490 N N . ARG A 1 187 ? 45.896 -3.391 -57.432 1.00 80.94 187 ARG A N 1
ATOM 1491 C CA . ARG A 1 187 ? 45.457 -4.543 -56.625 1.00 80.94 187 ARG A CA 1
ATOM 1492 C C . ARG A 1 187 ? 45.675 -4.375 -55.122 1.00 80.94 187 ARG A C 1
ATOM 1494 O O . ARG A 1 187 ? 45.204 -5.211 -54.360 1.00 80.94 187 ARG A O 1
ATOM 1501 N N . ASN A 1 188 ? 46.326 -3.289 -54.698 1.00 71.00 188 ASN A N 1
ATOM 1502 C CA . ASN A 1 188 ? 46.738 -3.061 -53.311 1.00 71.00 188 ASN A CA 1
ATOM 1503 C C . ASN A 1 188 ? 47.639 -4.176 -52.755 1.00 71.00 188 ASN A C 1
ATOM 1505 O O . ASN A 1 188 ? 47.610 -4.459 -51.559 1.00 71.00 188 ASN A O 1
ATOM 1509 N N . ASP A 1 189 ? 48.411 -4.806 -53.633 1.00 67.75 189 ASP A N 1
ATOM 1510 C CA . ASP A 1 189 ? 49.298 -5.916 -53.326 1.00 67.75 189 ASP A CA 1
ATOM 1511 C C . ASP A 1 189 ? 50.578 -5.703 -54.134 1.00 67.75 189 ASP A C 1
ATOM 1513 O O . ASP A 1 189 ? 50.588 -5.838 -55.357 1.00 67.75 189 ASP A O 1
ATOM 1517 N N . LEU A 1 190 ? 51.643 -5.282 -53.454 1.00 64.94 190 LEU A N 1
ATOM 1518 C CA . LEU A 1 190 ? 52.966 -5.047 -54.038 1.00 64.94 190 LEU A CA 1
ATOM 1519 C C . LEU A 1 190 ? 53.922 -6.137 -53.538 1.00 64.94 190 LEU A C 1
ATOM 1521 O O . LEU A 1 190 ? 54.772 -5.861 -52.686 1.00 64.94 190 LEU A O 1
ATOM 1525 N N . PRO A 1 191 ? 53.799 -7.389 -54.008 1.00 53.62 191 PRO A N 1
ATOM 1526 C CA . PRO A 1 191 ? 54.699 -8.433 -53.568 1.00 53.62 191 PRO A CA 1
ATOM 1527 C C . PRO A 1 191 ? 56.064 -8.226 -54.228 1.00 53.62 191 PRO A C 1
ATOM 1529 O O . PRO A 1 191 ? 56.205 -8.372 -55.438 1.00 53.62 191 PRO A O 1
ATOM 1532 N N . GLY A 1 192 ? 57.068 -7.880 -53.417 1.00 60.97 192 GLY A N 1
ATOM 1533 C CA . GLY A 1 192 ? 58.489 -8.160 -53.664 1.00 60.97 192 GLY A CA 1
ATOM 1534 C C . GLY A 1 192 ? 59.033 -7.857 -55.064 1.00 60.97 192 GLY A C 1
ATOM 1535 O O . GLY A 1 192 ? 59.840 -8.634 -55.569 1.00 60.97 192 GLY A O 1
ATOM 1536 N N . LEU A 1 193 ? 58.603 -6.761 -55.694 1.00 64.44 193 LEU A N 1
ATOM 1537 C CA . LEU A 1 193 ? 59.077 -6.357 -57.017 1.00 64.44 193 LEU A CA 1
ATOM 1538 C C . LEU A 1 193 ? 60.564 -5.995 -56.930 1.00 64.44 193 LEU A C 1
ATOM 1540 O O . LEU A 1 193 ? 60.926 -4.940 -56.412 1.00 64.44 193 LEU A O 1
ATOM 1544 N N . GLN A 1 194 ? 61.432 -6.886 -57.407 1.00 67.56 194 GLN A N 1
ATOM 1545 C CA . GLN A 1 194 ? 62.863 -6.615 -57.516 1.00 67.56 194 GLN A CA 1
ATOM 1546 C C . GLN A 1 194 ? 63.149 -5.885 -58.836 1.00 67.56 194 GLN A C 1
ATOM 1548 O O . GLN A 1 194 ? 62.639 -6.312 -59.876 1.00 67.56 194 GLN A O 1
ATOM 1553 N N . PRO A 1 195 ? 63.940 -4.795 -58.821 1.00 71.75 195 PRO A N 1
ATOM 1554 C CA . PRO A 1 195 ? 64.323 -4.095 -60.040 1.00 71.75 195 PRO A CA 1
ATOM 1555 C C . PRO A 1 195 ? 65.021 -5.042 -61.028 1.00 71.75 195 PRO A C 1
ATOM 1557 O O . PRO A 1 195 ? 65.823 -5.872 -60.591 1.00 71.75 195 PRO A O 1
ATOM 1560 N N . PRO A 1 196 ? 64.778 -4.914 -62.345 1.00 72.69 196 PRO A N 1
ATOM 1561 C CA . PRO A 1 196 ? 65.506 -5.676 -63.348 1.00 72.69 196 PRO A CA 1
ATOM 1562 C C . PRO A 1 196 ? 67.011 -5.444 -63.222 1.00 72.69 196 PRO A C 1
ATOM 1564 O O . PRO A 1 196 ? 67.465 -4.299 -63.197 1.00 72.69 196 PRO A O 1
ATOM 1567 N N . THR A 1 197 ? 67.781 -6.527 -63.167 1.00 69.38 197 THR A N 1
ATOM 1568 C CA . THR A 1 197 ? 69.251 -6.485 -63.175 1.00 69.38 197 THR A CA 1
ATOM 1569 C C . THR A 1 197 ? 69.828 -6.488 -64.591 1.00 69.38 197 THR A C 1
ATOM 1571 O O . THR A 1 197 ? 70.936 -5.996 -64.781 1.00 69.38 197 THR A O 1
ATOM 1574 N N . ASP A 1 198 ? 69.059 -6.964 -65.580 1.00 66.81 198 ASP A N 1
ATOM 1575 C CA . ASP A 1 198 ? 69.449 -7.039 -66.991 1.00 66.81 198 ASP A CA 1
ATOM 1576 C C . ASP A 1 198 ? 68.530 -6.187 -67.887 1.00 66.81 198 ASP A C 1
ATOM 1578 O O . ASP A 1 198 ? 67.295 -6.251 -67.823 1.00 66.81 198 ASP A O 1
ATOM 1582 N N . PHE A 1 199 ? 69.148 -5.385 -68.756 1.00 71.06 199 PHE A N 1
ATOM 1583 C CA . PHE A 1 199 ? 68.474 -4.469 -69.676 1.00 71.06 199 PHE A CA 1
ATOM 1584 C C . PHE A 1 199 ? 68.602 -4.973 -71.114 1.00 71.06 199 PHE A C 1
ATOM 1586 O O . PHE A 1 199 ? 69.629 -4.767 -71.761 1.00 71.06 199 PHE A O 1
ATOM 1593 N N . ASP A 1 200 ? 67.551 -5.609 -71.632 1.00 66.62 200 ASP A N 1
ATOM 1594 C CA . ASP A 1 200 ? 67.496 -6.007 -73.042 1.00 66.62 200 ASP A CA 1
ATOM 1595 C C . ASP A 1 200 ? 67.148 -4.789 -73.915 1.00 66.62 200 ASP A C 1
ATOM 1597 O O . ASP A 1 200 ? 65.984 -4.403 -74.066 1.00 66.62 200 ASP A O 1
ATOM 1601 N N . MET A 1 201 ? 68.186 -4.111 -74.404 1.00 66.19 201 MET A N 1
ATOM 1602 C CA . MET A 1 201 ? 68.064 -2.946 -75.278 1.00 66.19 201 MET A CA 1
ATOM 1603 C C . MET A 1 201 ? 67.777 -3.408 -76.714 1.00 66.19 201 MET A C 1
ATOM 1605 O O . MET A 1 201 ? 68.588 -4.151 -77.277 1.00 66.19 201 MET A O 1
ATOM 1609 N N . PRO A 1 202 ? 66.695 -2.937 -77.364 1.00 59.19 202 PRO A N 1
ATOM 1610 C CA . PRO A 1 202 ? 66.486 -3.230 -78.775 1.00 59.19 202 PRO A CA 1
ATOM 1611 C C . PRO A 1 202 ? 67.648 -2.643 -79.589 1.00 59.19 202 PRO A C 1
ATOM 1613 O O . PRO A 1 202 ? 67.961 -1.452 -79.486 1.00 59.19 202 PRO A O 1
ATOM 1616 N N . LYS A 1 203 ? 68.326 -3.492 -80.372 1.00 59.12 203 LYS A N 1
ATOM 1617 C CA . LYS A 1 203 ? 69.392 -3.057 -81.284 1.00 59.12 203 LYS A CA 1
ATOM 1618 C C . LYS A 1 203 ? 68.789 -2.113 -82.330 1.00 59.12 203 LYS A C 1
ATOM 1620 O O . LYS A 1 203 ? 67.724 -2.412 -82.863 1.00 59.12 203 LYS A O 1
ATOM 1625 N N . LYS A 1 204 ? 69.462 -0.979 -82.552 1.00 49.47 204 LYS A N 1
ATOM 1626 C CA . LYS A 1 204 ? 69.110 0.008 -83.584 1.00 49.47 204 LYS A CA 1
ATOM 1627 C C . LYS A 1 204 ? 68.990 -0.629 -84.962 1.00 49.47 204 LYS A C 1
ATOM 1629 O O . LYS A 1 204 ? 69.837 -1.501 -85.263 1.00 49.47 204 LYS A O 1
#

Sequence (204 aa):
MEDFKEKYKEVTKELLRLSVEEDTPYKATLDFLDQKINELAVSNEYKVKMLSAMLPNLVVPFTTSAMQLGIELTHKHLAFNTELDTLKEQGESIKLKNDELREHKDLKKQGLEKQNELLGAQIAKLKKETALAGSQQQAIDKQVSDNRVIKVGAMMQDFVTNNHAHSINVPKSMIEYFFNILQGLIRNDLPGLQPPTDFDMPKK

Foldseek 3Di:
DVLLVVQLVVQLVVQVCVCPDCPHPLVVVVVVLVVVLVPDPDDPVVSVVVCVVVVCVSVVVSSVVSSVVSNVVSVVVVVVVVVVVVVVVVVVVVVVVVVVVVVVVVVVVVVVVVVVVVVVVVVVVVVVVVVVVVVVVVVVVVVVLVVLVVVLVVVVVCVVVVCVVVVPQFFPQQVVLSVLCSVCSSVVHNPDRDRDPDGDGPDD

Solvent-accessible surface area (backbone atoms only — not comparable to full-atom values): 11233 Å² total; per-residue (Å²): 110,69,65,59,55,52,48,29,51,51,47,26,52,49,47,49,48,67,51,60,36,85,93,21,74,52,40,54,51,50,56,51,50,53,54,57,56,66,72,46,96,63,58,68,71,58,53,50,55,50,48,68,61,46,50,57,70,55,50,50,58,55,53,51,51,33,49,54,50,16,52,53,53,40,50,50,52,54,51,51,52,53,50,52,52,53,50,50,54,51,51,51,51,52,50,54,54,51,52,53,53,50,52,52,50,52,53,52,49,55,52,51,51,53,50,50,53,51,51,51,52,49,52,55,48,49,53,51,50,52,53,50,50,53,52,49,50,54,51,50,53,48,49,53,50,50,51,42,46,51,53,46,51,50,53,50,52,49,52,54,50,54,33,60,75,67,73,53,86,74,26,60,46,57,53,53,51,50,53,52,52,48,51,15,62,59,68,75,48,77,78,83,82,71,80,73,90,64,78,58,63,81,80,129

Radius of gyration: 61.77 Å; Cα contacts (8 Å, |Δi|>4): 66; chains: 1; bounding box: 116×30×152 Å